Protein AF-A0A2V8IPQ3-F1 (afdb_monomer)

Solvent-accessible surface area (backbone atoms only — not comparable to full-atom values): 19217 Å² total; per-residue (Å²): 135,89,68,81,51,82,46,80,49,66,65,89,80,88,74,84,86,83,78,85,85,79,90,79,85,94,78,87,86,85,88,90,82,85,85,89,89,86,82,90,78,82,89,72,79,86,74,76,80,79,70,90,64,55,89,87,42,70,43,50,54,51,37,56,76,71,44,20,83,29,20,19,87,80,37,70,39,30,96,72,29,65,46,66,52,69,92,80,60,92,69,56,83,51,69,69,38,46,43,49,46,50,36,58,31,40,64,94,76,71,37,63,54,34,58,89,82,42,53,73,68,55,43,52,41,39,52,54,48,40,51,53,56,26,63,70,60,58,87,59,74,80,86,64,96,72,52,60,73,38,74,49,74,55,100,88,49,73,35,46,33,42,66,58,46,71,81,44,64,61,69,64,30,64,36,70,46,98,88,68,34,35,40,35,24,16,27,88,39,42,41,37,43,29,49,94,76,38,64,52,91,66,56,43,37,65,63,71,82,46,34,67,54,94,95,35,12,25,38,48,48,46,65,42,98,54,30,98,80,71,35,37,32,40,34,37,31,21,38,74,63,90,89,70,75,82,78,76,79,80,65,97,74,74,89,62,97,62,88,74,83,71,74,73,75,79,68,48,70,42,58,38,35,30,30,75,56,84,97,42,65,38,31,60,65,54,75,60,81,65,79,78,82,71,90,69,80,85,76,88,76,134

Foldseek 3Di:
DADADEDADEDDDDDDDDDDDDDDDDDDDDDDDDDDDDDDDDDDDDDDDQPPQDPPQPLLVVCCVQPCQACNSLQCGHPQGHRLQDPDDPQDDDLVSQLVCQQCPDVVSPTHHCVVPDDSVSSSSNSVSSVVSNVVPPPDPPDDPDQAQPWDDDPVDIHRYHHLDYNAAQWAEWDADPVGWIWIDHFQFFIWIRDPSRTDPDTQPDTDRADRDDPFGWHYKDFPPVCVPVQKIWTWGFDDDPPDDDDDPPDPDPPDPDPDPPPPPPGDTWIWIFHCDPPGSYTDTDTDRDPPPPPDDPDDDD

Nearest PDB structures (foldseek):
  7cgz-assembly1_A  TM=8.859E-01  e=2.848E-08  Serratia sp. FS14
  7cdy-assembly2_B  TM=8.828E-01  e=4.058E-08  Serratia sp. FS14
  2g8s-assembly2_B  TM=8.697E-01  e=5.784E-08  Escherichia coli K-12
  7cdy-assembly1_A  TM=8.800E-01  e=1.322E-07  Serratia sp. FS14
  7cgz-assembly1_B  TM=8.797E-01  e=2.386E-07  Serratia sp. FS14

pLDDT: mean 70.08, std 25.11, range [24.73, 97.25]

Structure (mmCIF, N/CA/C/O backbone):
data_AF-A0A2V8IPQ3-F1
#
_entry.id   AF-A0A2V8IPQ3-F1
#
loop_
_atom_site.group_PDB
_atom_site.id
_atom_site.type_symbol
_atom_site.label_atom_id
_atom_site.label_alt_id
_atom_site.label_comp_id
_atom_site.label_asym_id
_atom_site.label_entity_id
_atom_site.label_seq_id
_atom_site.pdbx_PDB_ins_code
_atom_site.Cartn_x
_atom_site.Cartn_y
_atom_site.Cartn_z
_atom_site.occupancy
_atom_site.B_iso_or_equiv
_atom_site.auth_seq_id
_atom_site.auth_comp_id
_atom_site.auth_asym_id
_atom_site.auth_atom_id
_atom_site.pdbx_PDB_model_num
ATOM 1 N N . MET A 1 1 ? -28.171 1.163 -8.419 1.00 34.97 1 MET A N 1
ATOM 2 C CA . MET A 1 1 ? -26.883 1.036 -9.135 1.00 34.97 1 MET A CA 1
ATOM 3 C C . MET A 1 1 ? -25.918 0.306 -8.205 1.00 34.97 1 MET A C 1
ATOM 5 O O . MET A 1 1 ? -25.686 0.808 -7.116 1.00 34.97 1 MET A O 1
ATOM 9 N N . LYS A 1 2 ? -25.489 -0.925 -8.523 1.00 33.91 2 LYS A N 1
ATOM 10 C CA . LYS A 1 2 ? -24.593 -1.717 -7.655 1.00 33.91 2 LYS A CA 1
ATOM 11 C C . LYS A 1 2 ? -23.147 -1.374 -8.016 1.00 33.91 2 LYS A C 1
ATOM 13 O O . LYS A 1 2 ? -22.703 -1.746 -9.095 1.00 33.91 2 LYS A O 1
ATOM 18 N N . ILE A 1 3 ? -22.447 -0.651 -7.148 1.00 33.22 3 ILE A N 1
ATOM 19 C CA . ILE A 1 3 ? -21.014 -0.376 -7.308 1.00 33.22 3 ILE A CA 1
ATOM 20 C C . ILE A 1 3 ? -20.258 -1.570 -6.718 1.00 33.22 3 ILE A C 1
ATOM 22 O O . ILE A 1 3 ? -20.475 -1.930 -5.562 1.00 33.22 3 ILE A O 1
ATOM 26 N N . ARG A 1 4 ? -19.429 -2.225 -7.534 1.00 37.72 4 ARG A N 1
ATOM 27 C CA . ARG A 1 4 ? -18.548 -3.321 -7.112 1.00 37.72 4 ARG A CA 1
ATOM 28 C C . ARG A 1 4 ? -17.170 -2.744 -6.813 1.00 37.72 4 ARG A C 1
ATOM 30 O O . ARG A 1 4 ? -16.546 -2.193 -7.714 1.00 37.72 4 ARG A O 1
ATOM 37 N N . LEU A 1 5 ? -16.721 -2.862 -5.566 1.00 40.44 5 LEU A N 1
ATOM 38 C CA . LEU A 1 5 ? -15.344 -2.563 -5.186 1.00 40.44 5 LEU A CA 1
ATOM 39 C C . LEU A 1 5 ? -14.531 -3.854 -5.290 1.00 40.44 5 LEU A C 1
ATOM 41 O O . LEU A 1 5 ? -14.900 -4.869 -4.700 1.00 40.44 5 LEU A O 1
ATOM 45 N N . ILE A 1 6 ? -13.447 -3.807 -6.054 1.00 46.19 6 ILE A N 1
ATOM 46 C CA . ILE A 1 6 ? -12.580 -4.956 -6.304 1.00 46.19 6 ILE A CA 1
ATOM 47 C C . ILE A 1 6 ? -11.388 -4.870 -5.368 1.00 46.19 6 ILE A C 1
ATOM 49 O O . ILE A 1 6 ? -10.643 -3.893 -5.409 1.00 46.19 6 ILE A O 1
ATOM 53 N N . VAL A 1 7 ? -11.213 -5.892 -4.533 1.00 47.25 7 VAL A N 1
ATOM 54 C CA . VAL A 1 7 ? -10.073 -5.996 -3.622 1.00 47.25 7 VAL A CA 1
ATOM 55 C C . VAL A 1 7 ? -9.210 -7.175 -4.05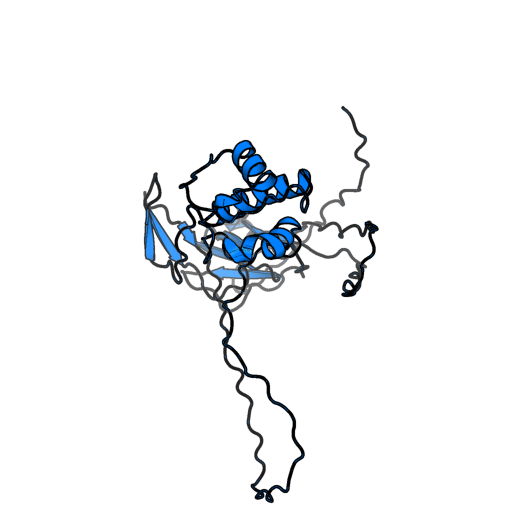8 1.00 47.25 7 VAL A C 1
ATOM 57 O O . VAL A 1 7 ? -9.688 -8.299 -4.215 1.00 47.25 7 VAL A O 1
ATOM 60 N N . VAL A 1 8 ? -7.925 -6.901 -4.275 1.00 49.34 8 VAL A N 1
ATOM 61 C CA . VAL A 1 8 ? -6.912 -7.896 -4.628 1.00 49.34 8 VAL A CA 1
ATOM 62 C C . VAL A 1 8 ? -6.099 -8.200 -3.369 1.00 49.34 8 VAL A C 1
ATOM 64 O O . VAL A 1 8 ? -5.475 -7.302 -2.812 1.00 49.34 8 VAL A O 1
ATOM 67 N N . ALA A 1 9 ? -6.126 -9.446 -2.890 1.00 38.78 9 ALA A N 1
ATOM 68 C CA . ALA A 1 9 ? -5.472 -9.841 -1.640 1.00 38.78 9 ALA A CA 1
ATOM 69 C C . ALA A 1 9 ? -4.270 -10.769 -1.890 1.00 38.78 9 ALA A C 1
ATOM 71 O O . ALA A 1 9 ? -4.377 -11.767 -2.607 1.00 38.78 9 ALA A O 1
ATOM 72 N N . ALA A 1 10 ? -3.136 -10.465 -1.252 1.00 35.12 10 ALA A N 1
ATOM 73 C CA . ALA A 1 10 ? -1.967 -11.341 -1.180 1.00 35.12 10 ALA A CA 1
ATOM 74 C C . ALA A 1 10 ? -1.991 -12.124 0.143 1.00 35.12 10 ALA A C 1
ATOM 76 O O . ALA A 1 10 ? -2.069 -11.531 1.218 1.00 35.12 10 ALA A O 1
ATOM 77 N N . VAL A 1 11 ? -1.916 -13.454 0.068 1.00 36.44 11 VAL A N 1
ATOM 78 C CA . VAL A 1 11 ? -1.809 -14.340 1.237 1.00 36.44 11 VAL A CA 1
ATOM 79 C C . VAL A 1 11 ? -0.384 -14.884 1.284 1.00 36.44 11 VAL A C 1
ATOM 81 O O . VAL A 1 11 ? 0.045 -15.579 0.366 1.00 36.44 11 VAL A O 1
ATOM 84 N N . MET A 1 12 ? 0.354 -14.575 2.351 1.00 32.22 12 MET A N 1
ATOM 85 C CA . MET A 1 12 ? 1.649 -15.198 2.637 1.00 32.22 12 MET A CA 1
ATOM 86 C C . MET A 1 12 ? 1.418 -16.563 3.294 1.00 32.22 12 MET A C 1
ATOM 88 O O . MET A 1 12 ? 1.051 -16.644 4.464 1.00 32.22 12 MET A O 1
ATOM 92 N N . LEU A 1 13 ? 1.633 -17.639 2.536 1.00 36.94 13 LEU A N 1
ATOM 93 C CA . LEU A 1 13 ? 1.634 -19.012 3.040 1.00 36.94 13 LEU A CA 1
ATOM 94 C C . LEU A 1 13 ? 3.041 -19.380 3.535 1.00 36.94 13 LEU A C 1
ATOM 96 O O . LEU A 1 13 ? 3.955 -19.556 2.732 1.00 36.94 13 LEU A O 1
ATOM 100 N N . LEU A 1 14 ? 3.214 -19.547 4.850 1.00 39.56 14 LEU A N 1
ATOM 101 C CA . LEU A 1 14 ? 4.349 -20.295 5.400 1.00 39.56 14 LEU A CA 1
ATOM 102 C C . LEU A 1 14 ? 3.990 -21.788 5.422 1.00 39.56 14 LEU A C 1
ATOM 104 O O . LEU A 1 14 ? 3.235 -22.238 6.279 1.00 39.56 14 LEU A O 1
ATOM 108 N N . GLY A 1 15 ? 4.524 -22.552 4.467 1.00 33.94 15 GLY A N 1
ATOM 109 C CA . GLY A 1 15 ? 4.464 -24.018 4.469 1.00 33.94 15 GLY A CA 1
ATOM 110 C C . GLY A 1 15 ? 5.677 -24.651 5.175 1.00 33.94 15 GLY A C 1
ATOM 111 O O . GLY A 1 15 ? 6.757 -24.053 5.182 1.00 33.94 15 GLY A O 1
ATOM 112 N N . PRO A 1 16 ? 5.550 -25.861 5.754 1.00 34.25 16 PRO A N 1
ATOM 113 C CA . PRO A 1 16 ? 6.656 -26.550 6.410 1.00 34.25 16 PRO A CA 1
ATOM 114 C C . PRO A 1 16 ? 7.580 -27.208 5.372 1.00 34.25 16 PRO A C 1
ATOM 116 O O . PRO A 1 16 ? 7.120 -27.843 4.422 1.00 34.25 16 PRO A O 1
ATOM 119 N N . ARG A 1 17 ? 8.902 -27.098 5.557 1.00 36.06 17 ARG A N 1
ATOM 120 C CA . ARG A 1 17 ? 9.881 -27.879 4.779 1.00 36.06 17 ARG A CA 1
ATOM 121 C C . ARG A 1 17 ? 9.891 -29.319 5.293 1.00 36.06 17 ARG A C 1
ATOM 123 O O . ARG A 1 17 ? 10.376 -29.577 6.389 1.00 36.06 17 ARG A O 1
ATOM 130 N N . ALA A 1 18 ? 9.404 -30.253 4.482 1.00 29.27 18 ALA A N 1
ATOM 131 C CA . ALA A 1 18 ? 9.690 -31.672 4.646 1.00 29.27 18 ALA A CA 1
ATOM 132 C C . ALA A 1 18 ? 11.132 -31.953 4.182 1.00 29.27 18 ALA A C 1
ATOM 134 O O . ALA A 1 18 ? 11.481 -31.673 3.034 1.00 29.27 18 ALA A O 1
ATOM 135 N N . MET A 1 19 ? 11.974 -32.485 5.071 1.00 34.28 19 MET A N 1
ATOM 136 C CA . MET A 1 19 ? 13.256 -33.088 4.697 1.00 34.28 19 MET A CA 1
ATOM 137 C C . MET A 1 19 ? 13.036 -34.576 4.429 1.00 34.28 19 MET A C 1
ATOM 139 O O . MET A 1 19 ? 12.493 -35.290 5.270 1.00 34.28 19 MET A O 1
ATOM 143 N N . ALA A 1 20 ? 13.455 -35.039 3.253 1.00 30.22 20 ALA A N 1
ATOM 144 C CA . ALA A 1 20 ? 13.492 -36.455 2.923 1.00 30.22 20 ALA A CA 1
ATOM 145 C C . ALA A 1 20 ? 14.534 -37.170 3.802 1.00 30.22 20 ALA A C 1
ATOM 147 O O . ALA A 1 20 ? 15.685 -36.743 3.884 1.00 30.22 20 ALA A O 1
ATOM 148 N N . MET A 1 21 ? 14.112 -38.252 4.461 1.00 29.00 21 MET A N 1
ATOM 149 C CA . MET A 1 21 ? 14.972 -39.139 5.243 1.00 29.00 21 MET A CA 1
ATOM 150 C C . MET A 1 21 ? 15.799 -40.025 4.308 1.00 29.00 21 MET A C 1
ATOM 152 O O . MET A 1 21 ? 15.247 -40.749 3.482 1.00 29.00 21 MET A O 1
ATOM 156 N N . GLN A 1 22 ? 17.117 -40.009 4.488 1.00 29.97 22 GLN A N 1
ATOM 157 C CA . GLN A 1 22 ? 18.014 -41.046 3.990 1.00 29.97 22 GLN A CA 1
ATOM 158 C C . GLN A 1 22 ? 18.243 -42.058 5.121 1.00 29.97 22 GLN A C 1
ATOM 160 O O . GLN A 1 22 ? 18.535 -41.683 6.255 1.00 29.97 22 GLN A O 1
ATOM 165 N N . THR A 1 23 ? 18.046 -43.340 4.829 1.00 30.34 23 THR A N 1
ATOM 166 C CA . THR A 1 23 ? 18.108 -44.452 5.785 1.00 30.34 23 THR A CA 1
ATOM 167 C C . THR A 1 23 ? 19.546 -44.797 6.174 1.00 30.34 23 THR A C 1
ATOM 169 O O . THR A 1 23 ? 20.348 -45.128 5.302 1.00 30.34 23 THR A O 1
ATOM 172 N N . ALA A 1 24 ? 19.845 -44.818 7.475 1.00 29.91 24 ALA A N 1
ATOM 173 C CA . ALA A 1 24 ? 21.022 -45.476 8.040 1.00 29.91 24 ALA A CA 1
ATOM 174 C C . ALA A 1 24 ? 20.640 -46.207 9.344 1.00 29.91 24 ALA A C 1
ATOM 176 O O . ALA A 1 24 ? 19.827 -45.724 10.129 1.00 29.91 24 ALA A O 1
ATOM 177 N N . THR A 1 25 ? 21.186 -47.410 9.510 1.00 29.98 25 THR A N 1
ATOM 178 C CA . THR A 1 25 ? 20.901 -48.429 10.539 1.00 29.98 25 THR A CA 1
ATOM 179 C C . THR A 1 25 ? 21.298 -48.038 11.976 1.00 29.98 25 THR A C 1
ATOM 181 O O . THR A 1 25 ? 22.186 -47.206 12.152 1.00 29.98 25 THR A O 1
ATOM 184 N N . PRO A 1 26 ? 20.697 -48.663 13.014 1.00 26.64 26 PRO A N 1
ATOM 185 C CA . PRO A 1 26 ? 20.854 -48.249 14.408 1.00 26.64 26 PRO A CA 1
ATOM 186 C C . PRO A 1 26 ? 22.136 -48.796 15.057 1.00 26.64 26 PRO A C 1
ATOM 188 O O . PRO A 1 26 ? 22.401 -49.997 15.014 1.00 26.64 26 PRO A O 1
ATOM 191 N N . GLN A 1 27 ? 22.888 -47.926 15.735 1.00 26.55 27 GLN A N 1
ATOM 192 C CA . GLN A 1 27 ? 23.887 -48.299 16.743 1.00 26.55 27 GLN A CA 1
ATOM 193 C C . GLN A 1 27 ? 23.579 -47.571 18.058 1.00 26.55 27 GLN A C 1
ATOM 195 O O . GLN A 1 27 ? 23.253 -46.384 18.061 1.00 26.55 27 GLN A O 1
ATOM 200 N N . SER A 1 28 ? 23.626 -48.310 19.167 1.00 27.86 28 SER A N 1
ATOM 201 C CA . SER A 1 28 ? 23.300 -47.841 20.518 1.00 27.86 28 SER A CA 1
ATOM 202 C C . SER A 1 28 ? 24.360 -46.883 21.092 1.00 27.86 28 SER A C 1
ATOM 204 O O . SER A 1 28 ? 25.544 -47.047 20.795 1.00 27.86 28 SER A O 1
ATOM 206 N N . PRO A 1 29 ? 23.973 -45.919 21.950 1.00 27.75 29 PRO A N 1
ATOM 207 C CA . PRO A 1 29 ? 24.902 -44.959 22.546 1.00 27.75 29 PRO A CA 1
ATOM 208 C C . PRO A 1 29 ? 25.580 -45.506 23.821 1.00 27.75 29 PRO A C 1
ATOM 210 O O . PRO A 1 29 ? 24.936 -46.226 24.589 1.00 27.75 29 PRO A O 1
ATOM 213 N N . PRO A 1 30 ? 26.842 -45.132 24.110 1.00 28.53 30 PRO A N 1
ATOM 214 C CA . PRO A 1 30 ? 27.444 -45.313 25.429 1.00 28.53 30 PRO A CA 1
ATOM 215 C C . PRO A 1 30 ? 27.084 -44.169 26.402 1.00 28.53 30 PRO A C 1
ATOM 217 O O . PRO A 1 30 ? 26.810 -43.040 25.998 1.00 28.53 30 PRO A O 1
ATOM 220 N N . SER A 1 31 ? 27.085 -44.504 27.697 1.00 26.59 31 SER A N 1
ATOM 221 C CA . SER A 1 31 ? 26.690 -43.670 28.850 1.00 26.59 31 SER A CA 1
ATOM 222 C C . SER A 1 31 ? 27.682 -42.532 29.191 1.00 26.59 31 SER A C 1
ATOM 224 O O . SER A 1 31 ? 28.856 -42.633 28.830 1.00 26.59 31 SER A O 1
ATOM 226 N N . PRO A 1 32 ? 27.262 -41.483 29.938 1.00 28.88 32 PRO A N 1
ATOM 227 C CA . PRO A 1 32 ? 28.067 -40.294 30.220 1.00 28.88 32 PRO A CA 1
ATOM 228 C C . PRO A 1 32 ? 28.816 -40.370 31.564 1.00 28.88 32 PRO A C 1
ATOM 230 O O . PRO A 1 32 ? 28.290 -40.882 32.552 1.00 28.88 32 PRO A O 1
ATOM 233 N N . ALA A 1 33 ? 30.008 -39.770 31.631 1.00 25.27 33 ALA A N 1
ATOM 234 C CA . ALA A 1 33 ? 30.708 -39.477 32.882 1.00 25.27 33 ALA A CA 1
ATOM 235 C C . ALA A 1 33 ? 31.074 -37.980 32.986 1.00 25.27 33 ALA A C 1
ATOM 237 O O . ALA A 1 33 ? 31.854 -37.471 32.190 1.00 25.27 33 ALA A O 1
ATOM 238 N N . ALA A 1 34 ? 30.465 -37.349 33.999 1.00 24.73 34 ALA A N 1
ATOM 239 C CA . ALA A 1 34 ? 30.883 -36.244 34.880 1.00 24.73 34 ALA A CA 1
ATOM 240 C C . ALA A 1 34 ? 31.441 -34.895 34.340 1.00 24.73 34 ALA A C 1
ATOM 242 O O . ALA A 1 34 ? 32.492 -34.811 33.715 1.00 24.73 34 ALA A O 1
ATOM 243 N N . ASN A 1 35 ? 30.740 -33.825 34.753 1.00 30.86 35 ASN A N 1
ATOM 244 C CA . ASN A 1 35 ? 30.979 -32.380 34.570 1.00 30.86 35 ASN A CA 1
ATOM 245 C C . ASN A 1 35 ? 32.160 -31.808 35.396 1.00 30.86 35 ASN A C 1
ATOM 247 O O . ASN A 1 35 ? 32.610 -32.439 36.352 1.00 30.86 35 ASN A O 1
ATOM 251 N N . PRO A 1 36 ? 32.500 -30.517 35.190 1.00 25.41 36 PRO A N 1
ATOM 252 C CA . PRO A 1 36 ? 32.229 -29.574 36.283 1.00 25.41 36 PRO A CA 1
ATOM 253 C C . PRO A 1 36 ? 31.393 -28.354 35.856 1.00 25.41 36 PRO A C 1
ATOM 255 O O . PRO A 1 36 ? 31.370 -27.940 34.701 1.00 25.41 36 PRO A O 1
ATOM 258 N N . ALA A 1 37 ? 30.651 -27.826 36.829 1.00 25.12 37 ALA A N 1
ATOM 259 C CA . ALA A 1 37 ? 29.552 -26.877 36.691 1.00 25.12 37 ALA A CA 1
ATOM 260 C C . ALA A 1 37 ? 29.958 -25.405 36.891 1.00 25.12 37 ALA A C 1
ATOM 262 O O . ALA A 1 37 ? 30.791 -25.127 37.750 1.00 25.12 37 ALA A O 1
ATOM 263 N N . ALA A 1 38 ? 29.285 -24.487 36.172 1.00 25.33 38 ALA A N 1
ATOM 264 C CA . ALA A 1 38 ? 28.517 -23.326 36.685 1.00 25.33 38 ALA A CA 1
ATOM 265 C C . ALA A 1 38 ? 28.213 -22.294 35.562 1.00 25.33 38 ALA A C 1
ATOM 267 O O . ALA A 1 38 ? 29.052 -22.112 34.684 1.00 25.33 38 ALA A O 1
ATOM 268 N N . PRO A 1 39 ? 27.123 -21.499 35.634 1.00 26.88 39 PRO A N 1
ATOM 269 C CA . PRO A 1 39 ? 25.747 -21.853 35.977 1.00 26.88 39 PRO A CA 1
ATOM 270 C C . PRO A 1 39 ? 24.752 -21.489 34.848 1.00 26.88 39 PRO A C 1
ATOM 272 O O . PRO A 1 39 ? 24.990 -20.626 34.007 1.00 26.88 39 PRO A O 1
ATOM 275 N N . VAL A 1 40 ? 23.588 -22.136 34.872 1.00 32.09 40 VAL A N 1
ATOM 276 C CA . VAL A 1 40 ? 22.413 -21.782 34.066 1.00 32.09 40 VAL A CA 1
ATOM 277 C C . VAL A 1 40 ? 21.708 -20.559 34.660 1.00 32.09 40 VAL A C 1
ATOM 279 O O . VAL A 1 40 ? 21.374 -20.554 35.844 1.00 32.09 40 VAL A O 1
ATOM 282 N N . ALA A 1 41 ? 21.444 -19.541 33.838 1.00 25.80 41 ALA A N 1
ATOM 283 C CA . ALA A 1 41 ? 20.493 -18.475 34.150 1.00 25.80 41 ALA A CA 1
ATOM 284 C C . ALA A 1 41 ? 19.188 -18.712 33.375 1.00 25.80 41 ALA A C 1
ATOM 286 O O . ALA A 1 41 ? 19.198 -19.090 32.204 1.00 25.80 41 ALA A O 1
ATOM 287 N N . ALA A 1 42 ? 18.073 -18.540 34.079 1.00 24.95 42 ALA A N 1
ATOM 288 C CA . ALA A 1 42 ? 16.719 -18.877 33.669 1.00 24.95 42 ALA A CA 1
ATOM 289 C C . ALA A 1 42 ? 16.258 -18.171 32.381 1.00 24.95 42 ALA A C 1
ATOM 291 O O . ALA A 1 42 ? 16.446 -16.967 32.212 1.00 24.95 42 ALA A O 1
ATOM 292 N N . VAL A 1 43 ? 15.559 -18.909 31.516 1.00 26.67 43 VAL A N 1
ATOM 293 C CA . VAL A 1 43 ? 14.776 -18.337 30.413 1.00 26.67 43 VAL A CA 1
ATOM 294 C C . VAL A 1 43 ? 13.462 -17.807 30.990 1.00 26.67 43 VAL A C 1
ATOM 296 O O . VAL A 1 43 ? 12.524 -18.562 31.240 1.00 26.67 43 VAL A O 1
ATOM 299 N N . ALA A 1 44 ? 13.425 -16.503 31.264 1.00 29.02 44 ALA A N 1
ATOM 300 C CA . ALA A 1 44 ? 12.195 -15.765 31.525 1.00 29.02 44 ALA A CA 1
ATOM 301 C C . ALA A 1 44 ? 11.415 -15.559 30.211 1.00 29.02 44 ALA A C 1
ATOM 303 O O . ALA A 1 44 ? 12.004 -15.498 29.132 1.00 29.02 44 ALA A O 1
ATOM 304 N N . GLY A 1 45 ? 10.084 -15.499 30.319 1.00 26.94 45 GLY A N 1
ATOM 305 C CA . GLY A 1 45 ? 9.132 -15.547 29.209 1.00 26.94 45 GLY A CA 1
ATOM 306 C C . GLY A 1 45 ? 9.387 -14.548 28.079 1.00 26.94 45 GLY A C 1
ATOM 307 O O . GLY A 1 45 ? 9.790 -13.407 28.297 1.00 26.94 45 GLY A O 1
ATOM 308 N N . ALA A 1 46 ? 9.114 -15.002 26.855 1.00 28.88 46 ALA A N 1
ATOM 309 C CA . ALA A 1 46 ? 9.190 -14.196 25.648 1.00 28.88 46 ALA A CA 1
ATOM 310 C C . ALA A 1 46 ? 8.280 -12.962 25.764 1.00 28.88 46 ALA A C 1
ATOM 312 O O . ALA A 1 46 ? 7.056 -13.078 25.836 1.00 28.88 46 ALA A O 1
ATOM 313 N N . ALA A 1 47 ? 8.895 -11.781 25.775 1.00 29.20 47 ALA A N 1
ATOM 314 C CA . ALA A 1 47 ? 8.199 -10.516 25.621 1.00 29.20 47 ALA A CA 1
ATOM 315 C C . ALA A 1 47 ? 7.512 -10.459 24.245 1.00 29.20 47 ALA A C 1
ATOM 317 O O . ALA A 1 47 ? 8.066 -10.908 23.239 1.00 29.20 47 ALA A O 1
ATOM 318 N N . ALA A 1 48 ? 6.304 -9.892 24.212 1.00 30.02 48 ALA A N 1
ATOM 319 C CA . ALA A 1 48 ? 5.593 -9.563 22.981 1.00 30.02 48 ALA A CA 1
ATOM 320 C C . ALA A 1 48 ? 6.489 -8.730 22.039 1.00 30.02 48 ALA A C 1
ATOM 322 O O . ALA A 1 48 ? 7.314 -7.948 22.523 1.00 30.02 48 ALA A O 1
ATOM 323 N N . PRO A 1 49 ? 6.355 -8.871 20.705 1.00 34.53 49 PRO A N 1
ATOM 324 C CA . PRO A 1 49 ? 7.196 -8.132 19.777 1.00 34.53 49 PRO A CA 1
ATOM 325 C C . PRO A 1 49 ? 6.974 -6.635 19.985 1.00 34.53 49 PRO A C 1
ATOM 327 O O . PRO A 1 49 ? 5.834 -6.166 19.985 1.00 34.53 49 PRO A O 1
ATOM 330 N N . ALA A 1 50 ? 8.071 -5.895 20.162 1.00 44.53 50 ALA A N 1
ATOM 331 C CA . ALA A 1 50 ? 8.047 -4.442 20.163 1.00 44.53 50 ALA A CA 1
ATOM 332 C C . ALA A 1 50 ? 7.264 -3.969 18.930 1.00 44.53 50 ALA A C 1
ATOM 334 O O . ALA A 1 50 ? 7.526 -4.415 17.806 1.00 44.53 50 ALA A O 1
ATOM 335 N N . GLY A 1 51 ? 6.270 -3.104 19.150 1.00 39.62 51 GLY A N 1
ATOM 336 C CA . GLY A 1 51 ? 5.544 -2.455 18.067 1.00 39.62 51 GLY A CA 1
ATOM 337 C C . GLY A 1 51 ? 6.534 -1.851 17.072 1.00 39.62 51 GLY A C 1
ATOM 338 O O . GLY A 1 51 ? 7.657 -1.506 17.436 1.00 39.62 51 GLY A O 1
ATOM 339 N N . ARG A 1 52 ? 6.138 -1.747 15.800 1.00 46.16 52 ARG A N 1
ATOM 340 C CA . ARG A 1 52 ? 6.931 -1.136 14.718 1.00 46.16 52 ARG A CA 1
ATOM 341 C C . ARG A 1 52 ? 7.125 0.382 14.928 1.00 46.16 52 ARG A C 1
ATOM 343 O O . ARG A 1 52 ? 6.851 1.166 14.025 1.00 46.16 52 ARG A O 1
ATOM 350 N N . ALA A 1 53 ? 7.583 0.809 16.100 1.00 46.25 53 ALA A N 1
ATOM 351 C CA . ALA A 1 53 ? 8.120 2.135 16.327 1.00 46.25 53 ALA A CA 1
ATOM 352 C C . ALA A 1 53 ? 9.301 2.320 15.363 1.00 46.25 53 ALA A C 1
ATOM 354 O O . ALA A 1 53 ? 10.148 1.435 15.219 1.00 46.25 53 ALA A O 1
ATOM 355 N N . GLY A 1 54 ? 9.267 3.413 14.602 1.00 45.94 54 GLY A N 1
ATOM 356 C CA . GLY A 1 54 ? 10.082 3.612 13.409 1.00 45.94 54 GLY A CA 1
ATOM 357 C C . GLY A 1 54 ? 11.564 3.334 13.639 1.00 45.94 54 GLY A C 1
ATOM 358 O O . GLY A 1 54 ? 12.248 4.099 14.316 1.00 45.94 54 GLY A O 1
ATOM 359 N N . ARG A 1 55 ? 12.075 2.264 13.017 1.00 43.56 55 ARG A N 1
ATOM 360 C CA . ARG A 1 55 ? 13.516 2.047 12.864 1.00 43.56 55 ARG A CA 1
ATOM 361 C C . ARG A 1 55 ? 14.109 3.285 12.185 1.00 43.56 55 ARG A C 1
ATOM 363 O O . ARG A 1 55 ? 13.827 3.521 11.016 1.00 43.56 55 ARG A O 1
ATOM 370 N N . GLY A 1 56 ? 14.877 4.075 12.937 1.00 55.47 56 GLY A N 1
ATOM 371 C CA . GLY A 1 56 ? 15.550 5.286 12.457 1.00 55.47 56 GLY A CA 1
ATOM 372 C C . GLY A 1 56 ? 14.929 6.625 12.879 1.00 55.47 56 GLY A C 1
ATOM 373 O O . GLY A 1 56 ? 15.509 7.655 12.553 1.00 55.47 56 GLY A O 1
ATOM 374 N N . ASN A 1 57 ? 13.803 6.655 13.610 1.00 64.62 57 ASN A N 1
ATOM 375 C CA . ASN A 1 57 ? 13.299 7.912 14.179 1.00 64.62 57 ASN A CA 1
ATOM 376 C C . ASN A 1 57 ? 13.953 8.168 15.555 1.00 64.62 57 ASN A C 1
ATOM 378 O O . ASN A 1 57 ? 13.676 7.408 16.487 1.00 64.62 57 ASN A O 1
ATOM 382 N N . PRO A 1 58 ? 14.761 9.233 15.727 1.00 81.19 58 PRO A N 1
ATOM 383 C CA . PRO A 1 58 ? 15.413 9.529 17.005 1.00 81.19 58 PRO A CA 1
ATOM 384 C C . PRO A 1 58 ? 14.416 9.726 18.159 1.00 81.19 58 PRO A C 1
ATOM 386 O O . PRO A 1 58 ? 14.718 9.354 19.289 1.00 81.19 58 PRO A O 1
ATOM 389 N N . ALA A 1 59 ? 13.201 10.217 17.888 1.00 86.69 59 ALA A N 1
ATOM 390 C CA . ALA A 1 59 ? 12.160 10.377 18.902 1.00 86.69 59 ALA A CA 1
ATOM 391 C C . ALA A 1 59 ? 11.629 9.033 19.427 1.00 86.69 59 ALA A C 1
ATOM 393 O O . ALA A 1 59 ? 11.351 8.904 20.615 1.00 86.69 59 ALA A O 1
ATOM 394 N N . ALA A 1 60 ? 11.534 8.013 18.566 1.00 86.69 60 ALA A N 1
ATOM 395 C CA . ALA A 1 60 ? 11.087 6.678 18.964 1.00 86.69 60 ALA A CA 1
ATOM 396 C C . ALA A 1 60 ? 12.097 5.999 19.905 1.00 86.69 60 ALA A C 1
ATOM 398 O O . ALA A 1 60 ? 11.711 5.355 20.885 1.00 86.69 60 ALA A O 1
ATOM 399 N N . THR A 1 61 ? 13.392 6.179 19.628 1.00 89.06 61 THR A N 1
ATOM 400 C CA . THR A 1 61 ? 14.476 5.707 20.499 1.00 89.06 61 THR A CA 1
ATOM 401 C C . THR A 1 61 ? 14.433 6.422 21.847 1.00 89.06 61 THR A C 1
ATOM 403 O O . THR A 1 61 ? 14.334 5.760 22.877 1.00 89.06 61 THR A O 1
ATOM 406 N N . LEU A 1 62 ? 14.376 7.760 21.844 1.00 90.88 62 LEU A N 1
ATOM 407 C CA . LEU A 1 62 ? 14.282 8.562 23.071 1.00 90.88 62 LEU A CA 1
ATOM 408 C C . LEU A 1 62 ? 13.041 8.207 23.902 1.00 90.88 62 LEU A C 1
ATOM 410 O O . LEU A 1 62 ? 13.123 8.102 25.124 1.00 90.88 62 LEU A O 1
ATOM 414 N N . TYR A 1 63 ? 11.897 7.963 23.254 1.00 92.19 63 TYR A N 1
ATOM 415 C CA . TYR A 1 63 ? 10.676 7.549 23.945 1.00 92.19 63 TYR A CA 1
ATOM 416 C C . TYR A 1 63 ? 10.877 6.213 24.661 1.00 92.19 63 TYR A C 1
ATOM 418 O O . TYR A 1 63 ? 10.474 6.049 25.812 1.00 92.19 63 TYR A O 1
ATOM 426 N N . THR A 1 64 ? 11.511 5.258 23.981 1.00 90.06 64 THR A N 1
ATOM 427 C CA . THR A 1 64 ? 11.772 3.923 24.526 1.00 90.06 64 THR A CA 1
ATOM 428 C C . THR A 1 64 ? 12.688 3.988 25.746 1.00 90.06 64 THR A C 1
ATOM 430 O O . THR A 1 64 ? 12.443 3.296 26.731 1.00 90.06 64 THR A O 1
ATOM 433 N N . GLU A 1 65 ? 13.709 4.841 25.702 1.00 90.06 65 GLU A N 1
ATOM 434 C CA . GLU A 1 65 ? 14.695 4.985 26.775 1.00 90.06 65 GLU A CA 1
ATOM 435 C C . GLU A 1 65 ? 14.147 5.735 27.996 1.00 90.06 65 GLU A C 1
ATOM 437 O O . GLU A 1 65 ? 14.475 5.385 29.128 1.00 90.06 65 GLU A O 1
ATOM 442 N N . ILE A 1 66 ? 13.300 6.748 27.784 1.00 92.00 66 ILE A N 1
ATOM 443 C CA . ILE A 1 66 ? 12.945 7.718 28.832 1.00 92.00 66 ILE A CA 1
ATOM 444 C C . ILE A 1 66 ? 11.492 7.564 29.300 1.00 92.00 66 ILE A C 1
ATOM 446 O O . ILE A 1 66 ? 11.198 7.683 30.488 1.00 92.00 66 ILE A O 1
ATOM 450 N N . CYS A 1 67 ? 10.563 7.289 28.384 1.00 92.31 67 CYS A N 1
ATOM 451 C CA . CYS A 1 67 ? 9.125 7.434 28.632 1.00 92.31 67 CYS A CA 1
ATOM 452 C C . CYS A 1 67 ? 8.399 6.084 28.751 1.00 92.31 67 CYS A C 1
ATOM 454 O O . CYS A 1 67 ? 7.482 5.925 29.566 1.00 92.31 67 CYS A O 1
ATOM 456 N N . ALA A 1 68 ? 8.815 5.092 27.960 1.00 91.31 68 ALA A N 1
ATOM 457 C CA . ALA A 1 68 ? 8.128 3.808 27.818 1.00 91.31 68 ALA A CA 1
ATOM 458 C C . ALA A 1 68 ? 8.041 3.005 29.125 1.00 91.31 68 ALA A C 1
ATOM 460 O O . ALA A 1 68 ? 7.090 2.246 29.316 1.00 91.31 68 ALA A O 1
ATOM 461 N N . GLY A 1 69 ? 8.989 3.188 30.050 1.00 88.56 69 GLY A N 1
ATOM 462 C CA . GLY A 1 69 ? 8.979 2.513 31.352 1.00 88.56 69 GLY A CA 1
ATOM 463 C C . GLY A 1 69 ? 7.774 2.872 32.234 1.00 88.56 69 GLY A C 1
ATOM 464 O O . GLY A 1 69 ? 7.377 2.070 33.082 1.00 88.56 69 GLY A O 1
ATOM 465 N N . CYS A 1 70 ? 7.172 4.048 32.022 1.00 92.00 70 CYS A N 1
ATOM 466 C CA . CYS A 1 70 ? 5.993 4.506 32.760 1.00 92.00 70 CYS A CA 1
ATOM 467 C C . CYS A 1 70 ? 4.732 4.539 31.893 1.00 92.00 70 CYS A C 1
ATOM 469 O O . CYS A 1 70 ? 3.688 4.108 32.374 1.00 92.00 70 CYS A O 1
ATOM 471 N N . HIS A 1 71 ? 4.831 4.987 30.637 1.00 91.44 71 HIS A N 1
ATOM 472 C CA . HIS A 1 71 ? 3.693 5.160 29.717 1.00 91.44 71 HIS A CA 1
ATOM 473 C C . HIS A 1 71 ? 3.465 3.972 28.760 1.00 91.44 71 HIS A C 1
ATOM 475 O O . HIS A 1 71 ? 2.517 3.975 27.976 1.00 91.44 71 HIS A O 1
ATOM 481 N N . GLY A 1 72 ? 4.303 2.934 28.852 1.00 87.25 72 GLY A N 1
ATOM 482 C CA . GLY A 1 72 ? 4.225 1.718 28.043 1.00 87.25 72 GLY A CA 1
ATOM 483 C C . GLY A 1 72 ? 4.913 1.860 26.682 1.00 87.25 72 GLY A C 1
ATOM 484 O O . GLY A 1 72 ? 4.879 2.910 26.055 1.00 87.25 72 GLY A O 1
ATOM 485 N N . ALA A 1 73 ? 5.515 0.781 26.174 1.00 80.50 73 ALA A N 1
ATOM 486 C CA . ALA A 1 73 ? 6.269 0.804 24.910 1.00 80.50 73 ALA A CA 1
ATOM 487 C C . ALA A 1 73 ? 5.434 1.206 23.677 1.00 80.50 73 ALA A C 1
ATOM 489 O O . ALA A 1 73 ? 5.986 1.678 22.687 1.00 80.50 73 ALA A O 1
ATOM 490 N N . ALA A 1 74 ? 4.112 1.030 23.741 1.00 74.88 74 ALA A N 1
ATOM 491 C CA . ALA A 1 74 ? 3.175 1.409 22.687 1.00 74.88 74 ALA A CA 1
ATOM 492 C C . ALA A 1 74 ? 2.451 2.740 22.955 1.00 74.88 74 ALA A C 1
ATOM 494 O O . ALA A 1 74 ? 1.538 3.068 22.210 1.00 74.88 74 ALA A O 1
ATOM 495 N N . VAL A 1 75 ? 2.809 3.495 24.003 1.00 80.19 75 VAL A N 1
ATOM 496 C CA . VAL A 1 75 ? 2.164 4.769 24.389 1.00 80.19 75 VAL A CA 1
ATOM 497 C C . VAL A 1 75 ? 0.705 4.631 24.893 1.00 80.19 75 VAL A C 1
ATOM 499 O O . VAL A 1 75 ? 0.099 5.597 25.345 1.00 80.19 75 VAL A O 1
ATOM 502 N N . ILE A 1 76 ? 0.142 3.417 24.886 1.00 70.25 76 ILE A N 1
ATOM 503 C CA . ILE A 1 76 ? -1.273 3.126 25.200 1.00 70.25 76 ILE A CA 1
ATOM 504 C C . ILE A 1 76 ? -1.603 3.262 26.697 1.00 70.25 76 ILE A C 1
ATOM 506 O O . ILE A 1 76 ? -2.760 3.498 27.022 1.00 70.25 76 ILE A O 1
ATOM 510 N N . ALA A 1 77 ? -0.608 3.117 27.572 1.00 76.81 77 ALA A N 1
ATOM 511 C CA . ALA A 1 77 ? -0.590 3.289 29.031 1.00 76.81 77 ALA A CA 1
ATOM 512 C C . ALA A 1 77 ? 0.471 2.325 29.573 1.00 76.81 77 ALA A C 1
ATOM 514 O O . ALA A 1 77 ? 0.717 1.258 28.998 1.00 76.81 77 ALA A O 1
ATOM 515 N N . GLY A 1 78 ? 1.089 2.669 30.696 1.00 77.25 78 GLY A N 1
ATOM 516 C CA . GLY A 1 78 ? 2.011 1.768 31.373 1.00 77.25 78 GLY A CA 1
ATOM 517 C C . GLY A 1 78 ? 1.663 1.603 32.847 1.00 77.25 78 GLY A C 1
ATOM 518 O O . GLY A 1 78 ? 0.698 2.176 33.343 1.00 77.25 78 GLY A O 1
ATOM 519 N N . PRO A 1 79 ? 2.453 0.808 33.581 1.00 72.94 79 PRO A N 1
ATOM 520 C CA . PRO A 1 79 ? 2.152 0.464 34.969 1.00 72.94 79 PRO A CA 1
ATOM 521 C C . PRO A 1 79 ? 2.201 1.658 35.937 1.00 72.94 79 PRO A C 1
ATOM 523 O O 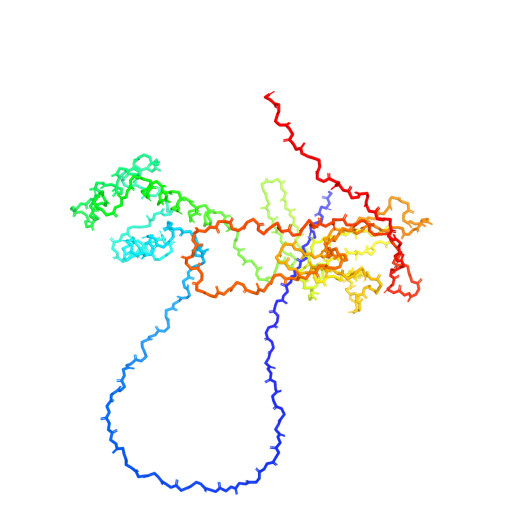. PRO A 1 79 ? 1.837 1.501 37.099 1.00 72.94 79 PRO A O 1
ATOM 526 N N . ARG A 1 80 ? 2.692 2.827 35.497 1.00 83.00 80 ARG A N 1
ATOM 527 C CA . ARG A 1 80 ? 2.865 4.023 36.340 1.00 83.00 80 ARG A CA 1
ATOM 528 C C . ARG A 1 80 ? 2.327 5.314 35.726 1.00 83.00 80 ARG A C 1
ATOM 530 O O . ARG A 1 80 ? 2.066 6.250 36.468 1.00 83.00 80 ARG A O 1
ATOM 537 N N . GLY A 1 81 ? 2.199 5.382 34.404 1.00 84.00 81 GLY A N 1
ATOM 538 C CA . GLY A 1 81 ? 1.764 6.567 33.675 1.00 84.00 81 GLY A CA 1
ATOM 539 C C . GLY A 1 81 ? 0.521 6.283 32.828 1.00 84.00 81 GLY A C 1
ATOM 540 O O . GLY A 1 81 ? 0.372 5.162 32.326 1.00 84.00 81 GLY A O 1
ATOM 541 N N . PRO A 1 82 ? -0.360 7.284 32.649 1.00 86.12 82 PRO A N 1
ATOM 542 C CA . PRO A 1 82 ? -1.552 7.148 31.821 1.00 86.12 82 PRO A CA 1
ATOM 543 C C . PRO A 1 82 ? -1.191 6.930 30.347 1.00 86.12 82 PRO A C 1
ATOM 545 O O . PRO A 1 82 ? -0.031 7.090 29.939 1.00 86.12 82 PRO A O 1
ATOM 548 N N . SER A 1 83 ? -2.203 6.585 29.549 1.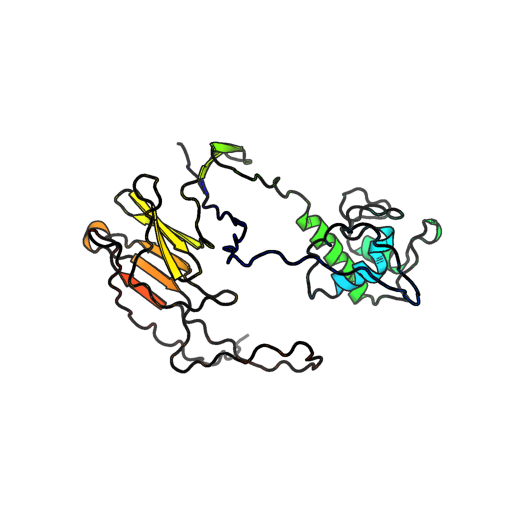00 86.25 83 SER A N 1
ATOM 549 C CA . SER A 1 83 ? -2.098 6.657 28.093 1.00 86.25 83 SER A CA 1
ATOM 550 C C . SER A 1 83 ? -1.684 8.061 27.670 1.00 86.25 83 SER A C 1
ATOM 552 O O . SER A 1 83 ? -2.100 9.036 28.290 1.00 86.25 83 SER A O 1
ATOM 554 N N . LEU A 1 84 ? -0.896 8.167 26.602 1.00 88.50 84 LEU A N 1
ATOM 555 C CA . LEU A 1 84 ? -0.692 9.447 25.911 1.00 88.50 84 LEU A CA 1
ATOM 556 C C . LEU A 1 84 ? -1.369 9.442 24.533 1.00 88.50 84 LEU A C 1
ATOM 558 O O . LEU A 1 84 ? -1.033 10.254 23.679 1.00 88.50 84 LEU A O 1
ATOM 562 N N . LEU A 1 85 ? -2.276 8.492 24.288 1.00 83.62 85 LEU A N 1
ATOM 563 C CA . LEU A 1 85 ? -2.956 8.319 23.001 1.00 83.62 85 LEU A CA 1
ATOM 564 C C . LEU A 1 85 ? -4.464 8.552 23.063 1.00 83.62 85 LEU A C 1
ATOM 566 O O . LEU A 1 85 ? -5.106 8.661 22.014 1.00 83.62 85 LEU A O 1
ATOM 570 N N . ASP A 1 86 ? -5.034 8.579 24.264 1.00 74.19 86 ASP A N 1
ATOM 571 C CA . ASP A 1 86 ? -6.452 8.841 24.456 1.00 74.19 86 ASP A CA 1
ATOM 572 C C . ASP A 1 86 ? -6.752 10.350 24.510 1.00 74.19 86 ASP A C 1
ATOM 574 O O . ASP A 1 86 ? -5.871 11.203 24.395 1.00 74.19 86 ASP A O 1
ATOM 578 N N . ASP A 1 87 ? -8.038 10.682 24.610 1.00 72.69 87 ASP A N 1
ATOM 579 C CA . ASP A 1 87 ? -8.518 12.064 24.704 1.00 72.69 87 ASP A CA 1
ATOM 580 C C . ASP A 1 87 ? -8.690 12.534 26.160 1.00 72.69 87 ASP A C 1
ATOM 582 O O . ASP A 1 87 ? -9.368 13.529 26.417 1.00 72.69 87 ASP A O 1
ATOM 586 N N . GLN A 1 88 ? -8.112 11.827 27.138 1.00 79.50 88 GLN A N 1
ATOM 587 C CA . GLN A 1 88 ? -8.270 12.111 28.566 1.00 79.50 88 GLN A CA 1
ATOM 588 C C . GLN A 1 88 ? -7.014 12.784 29.137 1.00 79.50 88 GLN A C 1
ATOM 590 O O . GLN A 1 88 ? -6.230 12.197 29.881 1.00 79.50 88 GLN A O 1
ATOM 595 N N . TRP A 1 89 ? -6.847 14.070 28.823 1.00 84.69 89 TRP A N 1
ATOM 596 C CA . TRP A 1 89 ? -5.700 14.868 29.264 1.00 84.69 89 TRP A CA 1
ATOM 597 C C . TRP A 1 89 ? -6.010 15.670 30.531 1.00 84.69 89 TRP A C 1
ATOM 599 O O . TRP A 1 89 ? -6.850 16.568 30.527 1.00 84.69 89 TRP A O 1
ATOM 609 N N . ALA A 1 90 ? -5.283 15.399 31.617 1.00 83.50 90 ALA A N 1
AT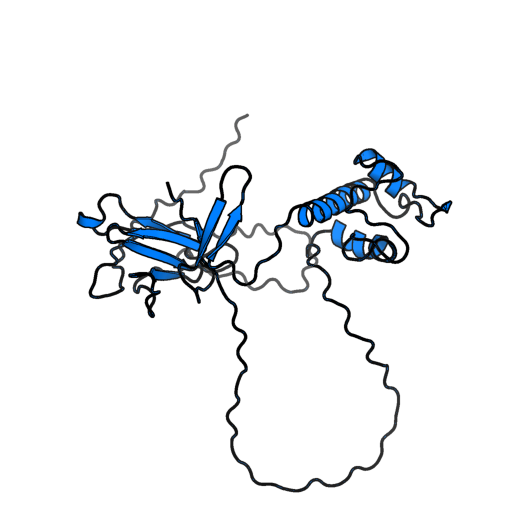OM 610 C CA . ALA A 1 90 ? -5.471 16.093 32.896 1.00 83.50 90 ALA A CA 1
ATOM 611 C C . ALA A 1 90 ? -4.862 17.511 32.941 1.00 83.50 90 ALA A C 1
ATOM 613 O O . ALA A 1 90 ? -5.252 18.327 33.777 1.00 83.50 90 ALA A O 1
ATOM 614 N N . HIS A 1 91 ? -3.899 17.812 32.063 1.00 87.94 91 HIS A N 1
ATOM 615 C CA . HIS A 1 91 ? -3.075 19.026 32.133 1.00 87.94 91 HIS A CA 1
ATOM 616 C C . HIS A 1 91 ? -2.936 19.747 30.779 1.00 87.94 91 HIS A C 1
ATOM 618 O O . HIS A 1 91 ? -1.896 20.339 30.500 1.00 87.94 91 HIS A O 1
ATOM 624 N N . GLY A 1 92 ? -3.988 19.702 29.956 1.00 87.56 92 GLY A N 1
ATOM 625 C CA . GLY A 1 92 ? -4.010 20.279 28.606 1.00 87.56 92 GLY A CA 1
ATOM 626 C C . GLY A 1 92 ? -3.608 19.269 27.528 1.00 87.56 92 GLY A C 1
ATOM 627 O O . GLY A 1 92 ? -2.777 18.395 27.773 1.00 87.56 92 GLY A O 1
ATOM 628 N N . ALA A 1 93 ? -4.249 19.380 26.363 1.00 85.75 93 ALA A N 1
ATOM 629 C CA . ALA A 1 93 ? -4.085 18.473 25.221 1.00 85.75 93 ALA A CA 1
ATOM 630 C C . ALA A 1 93 ? -3.482 19.163 23.983 1.00 85.75 93 ALA A C 1
ATOM 632 O O . ALA A 1 93 ? -3.230 18.497 22.984 1.00 85.75 93 ALA A O 1
ATOM 633 N N . ASP A 1 94 ? -3.293 20.485 24.026 1.00 90.38 94 ASP A N 1
ATOM 634 C CA . ASP A 1 94 ? -2.572 21.239 23.001 1.00 90.38 94 ASP A CA 1
ATOM 635 C C . ASP A 1 94 ? -1.059 21.010 23.101 1.00 90.38 94 ASP A C 1
ATOM 637 O O . ASP A 1 94 ? -0.523 20.747 24.185 1.00 90.38 94 ASP A O 1
ATOM 641 N N . ASP A 1 95 ? -0.372 21.125 21.965 1.00 93.12 95 ASP A N 1
ATOM 642 C CA . ASP A 1 95 ? 1.055 20.848 21.843 1.00 93.12 95 ASP A CA 1
ATOM 643 C C . ASP A 1 95 ? 1.885 21.665 22.845 1.00 93.12 95 ASP A C 1
ATOM 645 O O . ASP A 1 95 ? 2.780 21.117 23.492 1.00 93.12 95 ASP A O 1
ATOM 649 N N . GLU A 1 96 ? 1.579 22.952 23.039 1.00 94.56 96 GLU A N 1
ATOM 650 C CA . GLU A 1 96 ? 2.288 23.816 23.986 1.00 94.56 96 GLU A CA 1
ATOM 651 C C . GLU A 1 96 ? 2.143 23.336 25.434 1.00 94.56 96 GLU A C 1
ATOM 653 O O . GLU A 1 96 ? 3.129 23.306 26.184 1.00 94.56 96 GLU A O 1
ATOM 658 N N . SER A 1 97 ? 0.938 22.924 25.831 1.00 94.81 97 SER A N 1
ATOM 659 C CA . SER A 1 97 ? 0.695 22.314 27.136 1.00 94.81 97 SER A CA 1
ATOM 660 C C . SER A 1 97 ? 1.471 21.010 27.287 1.00 94.81 97 SER A C 1
ATOM 662 O O . SER A 1 97 ? 2.134 20.816 28.307 1.00 94.81 97 SER A O 1
ATOM 664 N N . ILE A 1 98 ? 1.484 20.142 26.273 1.00 94.25 98 ILE A N 1
ATOM 665 C CA . ILE A 1 98 ? 2.236 18.879 26.314 1.00 94.25 98 ILE A CA 1
ATOM 666 C C . ILE A 1 98 ? 3.747 19.147 26.416 1.00 94.25 98 ILE A C 1
ATOM 668 O O . ILE A 1 98 ? 4.422 18.543 27.252 1.00 94.25 98 ILE A O 1
ATOM 672 N N . VAL A 1 99 ? 4.286 20.097 25.646 1.00 96.88 99 VAL A N 1
ATOM 673 C CA . VAL A 1 99 ? 5.695 20.519 25.726 1.00 96.88 99 VAL A CA 1
ATOM 674 C C . VAL A 1 99 ? 6.035 21.011 27.128 1.00 96.88 99 VAL A C 1
ATOM 676 O O . VAL A 1 99 ? 7.044 20.596 27.701 1.00 96.88 99 VAL A O 1
ATOM 679 N N . LYS A 1 100 ? 5.194 21.876 27.706 1.00 97.06 100 LYS A N 1
ATOM 680 C CA . LYS A 1 100 ? 5.372 22.382 29.071 1.00 97.06 100 LYS A CA 1
ATOM 681 C C . LYS A 1 100 ? 5.357 21.243 30.091 1.00 97.06 100 LYS A C 1
ATOM 683 O O . LYS A 1 100 ? 6.213 21.208 30.973 1.00 97.06 100 LYS A O 1
ATOM 688 N N . ASN A 1 101 ? 4.428 20.305 29.946 1.00 95.50 101 ASN A N 1
ATOM 689 C CA . ASN A 1 101 ? 4.266 19.162 30.839 1.00 95.50 101 ASN A CA 1
ATOM 690 C C . ASN A 1 101 ? 5.472 18.214 30.780 1.00 95.50 101 ASN A C 1
ATOM 692 O O . ASN A 1 101 ? 5.936 17.756 31.818 1.00 95.50 101 ASN A O 1
ATOM 696 N N . ILE A 1 102 ? 6.036 17.962 29.594 1.00 95.69 102 ILE A N 1
ATOM 697 C CA . ILE A 1 102 ? 7.277 17.183 29.448 1.00 95.69 102 ILE A CA 1
ATOM 698 C C . ILE A 1 102 ? 8.465 17.954 30.042 1.00 95.69 102 ILE A C 1
ATOM 700 O O . ILE A 1 102 ? 9.285 17.385 30.761 1.00 95.69 102 ILE A O 1
ATOM 704 N N . ARG A 1 103 ? 8.562 19.260 29.780 1.00 97.12 103 ARG A N 1
ATOM 705 C CA . ARG A 1 103 ? 9.672 20.092 30.260 1.00 97.12 103 ARG A CA 1
ATOM 706 C C . ARG A 1 103 ? 9.733 20.141 31.789 1.00 97.12 103 ARG A C 1
ATOM 708 O O . ARG A 1 103 ? 10.793 19.895 32.366 1.00 97.12 103 ARG A O 1
ATOM 715 N N . GLU A 1 104 ? 8.611 20.456 32.431 1.00 97.19 104 GLU A N 1
ATOM 716 C CA . GLU A 1 104 ? 8.541 20.722 33.874 1.00 97.19 104 GLU A CA 1
ATOM 717 C C . GLU A 1 104 ? 8.133 19.502 34.713 1.00 97.19 104 GLU A C 1
ATOM 719 O O . GLU A 1 104 ? 8.403 19.467 35.914 1.00 97.19 104 GLU A O 1
ATOM 724 N N . GLY A 1 105 ? 7.530 18.485 34.094 1.00 94.38 105 GLY A N 1
ATOM 725 C CA . GLY A 1 105 ? 7.052 17.287 34.776 1.00 94.38 105 GLY A CA 1
ATOM 726 C C . GLY A 1 105 ? 5.956 17.555 35.815 1.00 94.38 105 GLY A C 1
ATOM 727 O O . GLY A 1 105 ? 5.484 18.672 36.024 1.00 94.38 105 GLY A O 1
ATOM 728 N N . PHE A 1 106 ? 5.585 16.492 36.523 1.00 94.00 106 PHE A N 1
ATOM 729 C CA . PHE A 1 106 ? 4.712 16.505 37.696 1.00 94.00 106 PHE A CA 1
ATOM 730 C C . PHE A 1 106 ? 5.351 15.678 38.822 1.00 94.00 106 PHE A C 1
ATOM 732 O O . PHE A 1 106 ? 4.952 14.529 39.044 1.00 94.00 106 PHE A O 1
ATOM 739 N N . PRO A 1 107 ? 6.335 16.225 39.564 1.00 91.81 107 PRO A N 1
ATOM 740 C CA . PRO A 1 107 ? 7.084 15.462 40.566 1.00 91.81 107 PRO A CA 1
ATOM 741 C C . PRO A 1 107 ? 6.197 14.804 41.628 1.00 91.81 107 PRO A C 1
ATOM 743 O O . PRO A 1 107 ? 6.429 13.660 42.008 1.00 91.81 107 PRO A O 1
ATOM 746 N N . ALA A 1 108 ? 5.131 15.492 42.052 1.00 90.38 108 ALA A N 1
ATOM 747 C CA . ALA A 1 108 ? 4.165 14.965 43.017 1.00 90.38 108 ALA A CA 1
ATOM 748 C C . ALA A 1 108 ? 3.369 13.754 42.488 1.00 90.38 108 ALA A C 1
ATOM 750 O O . ALA A 1 108 ? 2.921 12.929 43.277 1.00 90.38 108 ALA A O 1
ATOM 751 N N . ALA A 1 109 ? 3.216 13.638 41.165 1.00 86.12 109 ALA A N 1
ATOM 752 C CA . ALA A 1 109 ? 2.567 12.515 40.490 1.00 86.12 109 ALA A CA 1
ATOM 753 C C . ALA A 1 109 ? 3.574 11.472 39.961 1.00 86.12 109 ALA A C 1
ATOM 755 O O . ALA A 1 109 ? 3.178 10.511 39.308 1.00 86.12 109 ALA A O 1
ATOM 756 N N . GLY A 1 110 ? 4.875 11.645 40.229 1.00 89.19 110 GLY A N 1
ATOM 757 C CA . GLY A 1 110 ? 5.928 10.717 39.810 1.00 89.19 110 GLY A CA 1
ATOM 758 C C . GLY A 1 110 ? 6.447 10.906 38.379 1.00 89.19 110 GLY A C 1
ATOM 759 O O . GLY A 1 110 ? 7.258 10.095 37.935 1.00 89.19 110 GLY A O 1
ATOM 760 N N . MET A 1 111 ? 6.035 11.961 37.664 1.00 93.81 111 MET A N 1
ATOM 761 C CA . MET A 1 111 ? 6.623 12.343 36.373 1.00 93.81 111 MET A CA 1
ATOM 762 C C . MET A 1 111 ? 7.728 13.386 36.617 1.00 93.81 111 MET A C 1
ATOM 764 O O . MET A 1 111 ? 7.406 14.517 36.977 1.00 93.81 111 MET A O 1
ATOM 768 N N . PRO A 1 112 ? 9.022 13.059 36.478 1.00 94.44 112 PRO A N 1
ATOM 769 C CA . PRO A 1 112 ? 10.087 14.035 36.705 1.00 94.44 112 PRO A CA 1
ATOM 770 C C . PRO A 1 112 ? 10.115 15.118 35.607 1.00 94.44 112 PRO A C 1
ATOM 772 O O . PRO A 1 112 ? 9.607 14.883 34.509 1.00 94.44 112 PRO A O 1
ATOM 775 N N . PRO A 1 113 ? 10.704 16.299 35.872 1.00 95.69 113 PRO A N 1
ATOM 776 C CA . PRO A 1 113 ? 11.016 17.271 34.827 1.00 95.69 113 PRO A CA 1
ATOM 777 C C . PRO A 1 113 ? 12.070 16.702 33.875 1.00 95.69 113 PRO A C 1
ATOM 779 O O . PRO A 1 113 ? 13.077 16.158 34.325 1.00 95.69 113 PRO A O 1
ATOM 782 N N . PHE A 1 114 ? 11.893 16.890 32.567 1.00 96.00 114 PHE A N 1
ATOM 783 C CA . PHE A 1 114 ? 12.861 16.422 31.568 1.00 96.00 114 PHE A CA 1
ATOM 784 C C . PHE A 1 114 ? 13.719 17.533 30.957 1.00 96.00 114 PHE A C 1
ATOM 786 O O . PHE A 1 114 ? 14.586 17.240 30.139 1.00 96.00 114 PHE A O 1
ATOM 793 N N . LYS A 1 115 ? 13.553 18.794 31.379 1.00 93.50 115 LYS A N 1
ATOM 794 C CA . LYS A 1 115 ? 14.347 19.939 30.885 1.00 93.50 115 LYS A CA 1
ATOM 795 C C . LYS A 1 115 ? 15.864 19.819 31.064 1.00 93.50 115 LYS A C 1
ATOM 797 O O . LYS A 1 115 ? 16.608 20.514 30.386 1.00 93.50 115 LYS A O 1
ATOM 802 N N . GLU A 1 116 ? 16.322 18.968 31.980 1.00 92.50 116 GLU A N 1
ATOM 803 C CA . GLU A 1 116 ? 17.751 18.710 32.205 1.00 92.50 116 GLU A CA 1
ATOM 804 C C . GLU A 1 116 ? 18.289 17.561 31.338 1.00 92.50 116 GLU A C 1
ATOM 806 O O . GLU A 1 116 ? 19.495 17.449 31.138 1.00 92.50 116 GLU A O 1
ATOM 811 N N . SER A 1 117 ? 17.407 16.700 30.818 1.00 90.69 117 SER A N 1
ATOM 812 C CA . SER A 1 117 ? 17.768 15.503 30.043 1.00 90.69 117 SER A CA 1
ATOM 813 C C . SER A 1 117 ? 17.434 15.616 28.555 1.00 90.69 117 SER A C 1
ATOM 815 O O . SER A 1 117 ? 18.001 14.884 27.748 1.00 90.69 117 SER A O 1
ATOM 817 N N . LEU A 1 118 ? 16.520 16.514 28.184 1.00 93.44 118 LEU A N 1
ATOM 818 C CA . LEU A 1 118 ? 16.052 16.720 26.819 1.00 93.44 118 LEU A CA 1
ATOM 819 C C . LEU A 1 118 ? 16.187 18.186 26.418 1.00 93.44 118 LEU A C 1
ATOM 821 O O . LEU A 1 118 ? 15.833 19.094 27.166 1.00 93.44 118 LEU A O 1
ATOM 825 N N . THR A 1 119 ? 16.641 18.404 25.188 1.00 94.88 119 THR A N 1
ATOM 826 C CA . THR A 1 119 ? 16.590 19.717 24.539 1.00 94.88 119 THR A CA 1
ATOM 827 C C . THR A 1 119 ? 15.161 20.071 24.134 1.00 94.88 119 THR A C 1
ATOM 829 O O . THR A 1 119 ? 14.338 19.194 23.867 1.00 94.88 119 THR A O 1
ATOM 832 N N . ASP A 1 120 ? 14.883 21.364 23.980 1.00 92.06 120 ASP A N 1
ATOM 833 C CA . ASP A 1 120 ? 13.591 21.863 23.499 1.00 92.06 120 ASP A CA 1
ATOM 834 C C . ASP A 1 120 ? 13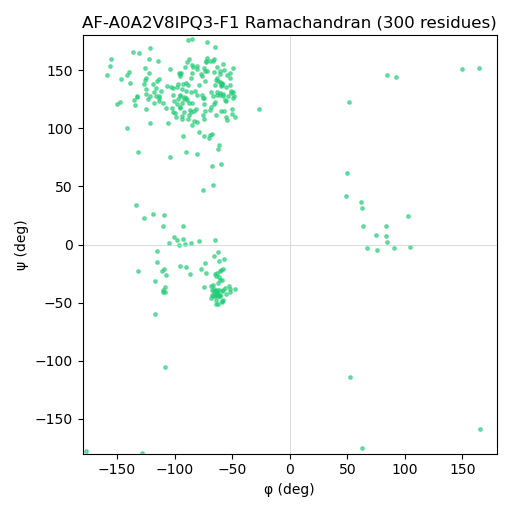.159 21.200 22.181 1.00 92.06 120 ASP A C 1
ATOM 836 O O . ASP A 1 120 ? 12.005 20.804 22.029 1.00 92.06 120 ASP A O 1
ATOM 840 N N . GLN A 1 121 ? 14.098 21.006 21.251 1.00 92.25 121 GLN A N 1
ATOM 841 C CA . GLN A 1 121 ? 13.835 20.323 19.985 1.00 92.25 121 GLN A CA 1
ATOM 842 C C . GLN A 1 121 ? 13.428 18.859 20.194 1.00 92.25 121 GLN A C 1
ATOM 844 O O . GLN A 1 121 ? 12.500 18.387 19.541 1.00 92.25 121 GLN A O 1
ATOM 849 N N . GLN A 1 122 ? 14.091 18.137 21.102 1.00 94.50 122 GLN A N 1
ATOM 850 C CA . GLN A 1 122 ? 13.743 16.747 21.412 1.00 94.50 122 GLN A CA 1
ATOM 851 C C . GLN A 1 122 ? 12.375 16.641 22.091 1.00 94.50 122 GLN A C 1
ATOM 853 O O . GLN A 1 122 ? 11.641 15.692 21.826 1.00 94.50 122 GLN A O 1
ATOM 858 N N . ILE A 1 123 ? 12.001 17.620 22.919 1.00 95.25 123 ILE A N 1
ATOM 859 C CA . ILE A 1 123 ? 10.668 17.677 23.530 1.00 95.25 123 ILE A CA 1
ATOM 860 C C . ILE A 1 123 ? 9.597 17.850 22.446 1.00 95.25 123 ILE A C 1
ATOM 862 O O . ILE A 1 123 ? 8.643 17.080 22.407 1.00 95.25 123 ILE A O 1
ATOM 866 N N . TRP A 1 124 ? 9.784 18.780 21.508 1.00 94.25 124 TRP A N 1
ATOM 867 C CA . TRP A 1 124 ? 8.873 18.937 20.368 1.00 94.25 124 TRP A CA 1
ATOM 868 C C . TRP A 1 124 ? 8.814 17.689 19.474 1.00 94.25 124 TRP A C 1
ATOM 870 O O . TRP A 1 124 ? 7.738 17.282 19.039 1.00 94.25 124 TRP A O 1
ATOM 880 N N . GLN A 1 125 ? 9.950 17.027 19.239 1.00 93.25 125 GLN A N 1
ATOM 881 C CA . GLN A 1 125 ? 9.988 15.745 18.528 1.00 93.25 125 GLN A CA 1
ATOM 882 C C . GLN A 1 125 ? 9.218 14.644 19.270 1.00 93.25 125 GLN A C 1
ATOM 884 O O . GLN A 1 125 ? 8.618 13.783 18.625 1.00 93.25 125 GLN A O 1
ATOM 889 N N . MET A 1 126 ? 9.205 14.677 20.605 1.00 93.69 126 MET A N 1
ATOM 890 C CA . MET A 1 126 ? 8.422 13.752 21.418 1.00 93.69 126 MET A CA 1
ATOM 891 C C . MET A 1 126 ? 6.923 13.976 21.236 1.00 93.69 126 MET A C 1
ATOM 893 O O . MET A 1 126 ? 6.187 13.013 21.036 1.00 93.69 126 MET A O 1
ATOM 897 N N . VAL A 1 127 ? 6.479 15.234 21.236 1.00 92.88 127 VAL A N 1
ATOM 898 C CA . VAL A 1 127 ? 5.079 15.595 20.964 1.00 92.88 127 VAL A CA 1
ATOM 899 C C . VAL A 1 127 ? 4.660 15.095 19.583 1.00 92.88 127 VAL A C 1
ATOM 901 O O . VAL A 1 127 ? 3.695 14.340 19.465 1.00 92.88 127 VAL A O 1
ATOM 904 N N . ALA A 1 128 ? 5.461 15.370 18.551 1.00 90.56 128 ALA A N 1
ATOM 905 C CA . ALA A 1 128 ? 5.214 14.852 17.206 1.00 90.56 128 ALA A CA 1
ATOM 906 C C . ALA A 1 128 ? 5.149 13.312 17.161 1.00 90.56 128 ALA A C 1
ATOM 908 O O . ALA A 1 128 ? 4.311 12.743 16.461 1.00 90.56 128 ALA A O 1
ATOM 909 N N . TYR A 1 129 ? 6.006 12.620 17.919 1.00 90.00 129 TYR A N 1
ATOM 910 C CA . TYR A 1 129 ? 5.968 11.163 18.026 1.00 90.00 129 TYR A CA 1
ATOM 911 C C . TYR A 1 129 ? 4.682 10.661 18.694 1.00 90.00 129 TYR A C 1
ATOM 913 O O . TYR A 1 129 ? 4.070 9.729 18.175 1.00 90.00 129 TYR A O 1
ATOM 921 N N . ILE A 1 130 ? 4.242 11.285 19.790 1.00 89.25 130 ILE A N 1
ATOM 922 C CA . ILE A 1 130 ? 2.987 10.950 20.480 1.00 89.25 130 ILE A CA 1
ATOM 923 C C . ILE A 1 130 ? 1.799 11.101 19.521 1.00 89.25 130 ILE A C 1
ATOM 925 O O . ILE A 1 130 ? 1.025 10.156 19.362 1.00 89.25 130 ILE A O 1
ATOM 929 N N . HIS A 1 131 ? 1.702 12.223 18.799 1.00 86.62 131 HIS A N 1
ATOM 930 C CA . HIS A 1 131 ? 0.637 12.430 17.812 1.00 86.62 131 HIS A CA 1
ATOM 931 C C . HIS A 1 131 ? 0.703 11.435 16.653 1.00 86.62 131 HIS A C 1
ATOM 933 O O . HIS A 1 131 ? -0.336 10.931 16.231 1.00 86.62 131 HIS A O 1
ATOM 939 N N . LEU A 1 132 ? 1.900 11.096 16.163 1.00 83.88 132 LEU A N 1
ATOM 940 C CA . LEU A 1 132 ? 2.061 10.067 15.135 1.00 83.88 132 LEU A CA 1
ATOM 941 C C . LEU A 1 132 ? 1.552 8.707 15.629 1.00 83.88 132 LEU A C 1
ATOM 943 O O . LEU A 1 132 ? 0.852 8.014 14.896 1.00 83.88 132 LEU A O 1
ATOM 947 N N . GLN A 1 133 ? 1.872 8.316 16.865 1.00 83.19 133 GLN A N 1
ATOM 948 C CA . GLN A 1 133 ? 1.359 7.068 17.436 1.00 83.19 133 GLN A CA 1
ATOM 949 C C . GLN A 1 133 ? -0.163 7.114 17.636 1.00 83.19 133 GLN A C 1
ATOM 951 O O . GLN A 1 133 ? -0.834 6.122 17.354 1.00 83.19 133 GLN A O 1
ATOM 956 N N . ALA A 1 134 ? -0.719 8.259 18.042 1.00 76.19 134 ALA A N 1
ATOM 957 C CA . ALA A 1 134 ? -2.161 8.421 18.237 1.00 76.19 134 ALA A CA 1
ATOM 958 C C . ALA A 1 134 ? -2.914 8.361 16.904 1.00 76.19 134 ALA A C 1
ATOM 960 O O . ALA A 1 134 ? -3.875 7.606 16.772 1.00 76.19 134 ALA A O 1
ATOM 961 N N . GLY A 1 135 ? -2.429 9.074 15.884 1.00 68.50 135 GLY A N 1
ATOM 962 C CA . GLY A 1 135 ? -2.974 9.033 14.526 1.00 68.50 135 GLY A CA 1
ATOM 963 C C . GLY A 1 135 ? -2.836 7.662 13.855 1.00 68.50 135 GLY A C 1
ATOM 964 O O . GLY A 1 135 ? -3.662 7.304 13.025 1.00 68.50 135 GLY A O 1
ATOM 965 N N . ASN A 1 136 ? -1.842 6.855 14.243 1.00 62.44 136 ASN A N 1
ATOM 966 C CA . ASN A 1 136 ? -1.704 5.475 13.764 1.00 62.44 136 ASN A CA 1
ATOM 967 C C . ASN A 1 136 ? -2.727 4.500 14.382 1.00 62.44 136 ASN A C 1
ATOM 969 O O . ASN A 1 136 ? -2.865 3.380 13.878 1.00 62.44 136 ASN A O 1
ATOM 973 N N . LEU A 1 137 ? -3.394 4.879 15.478 1.00 60.19 137 LEU A N 1
ATOM 974 C CA . LEU A 1 137 ? -4.290 4.008 16.247 1.00 60.19 137 LEU A CA 1
ATOM 975 C C . LEU A 1 137 ? -5.747 4.480 16.256 1.00 60.19 137 LEU A C 1
ATOM 977 O O . LEU A 1 137 ? -6.640 3.632 16.283 1.00 60.19 137 LEU A O 1
ATOM 981 N N . LYS A 1 138 ? -6.008 5.790 16.190 1.00 56.88 138 LYS A N 1
ATOM 982 C CA . LYS A 1 138 ? -7.366 6.313 16.023 1.00 56.88 138 LYS A CA 1
ATOM 983 C C . LYS A 1 138 ? -7.886 5.958 14.628 1.00 56.88 138 LYS A C 1
ATOM 985 O O . LYS A 1 138 ? -7.189 6.112 13.631 1.00 56.88 138 LYS A O 1
ATOM 990 N N . ASP A 1 139 ? -9.100 5.419 14.586 1.00 58.47 139 ASP A N 1
ATOM 991 C CA . ASP A 1 139 ? -9.866 5.118 13.370 1.00 58.47 139 ASP A CA 1
ATOM 992 C C . ASP A 1 139 ? -9.281 4.075 12.405 1.00 58.47 139 ASP A C 1
ATOM 994 O O . ASP A 1 139 ? -9.751 3.955 11.269 1.00 58.47 139 ASP A O 1
ATOM 998 N N . ARG A 1 140 ? -8.307 3.250 12.823 1.00 58.41 140 ARG A N 1
ATOM 999 C CA . ARG A 1 140 ? -7.900 2.117 11.982 1.00 58.41 140 ARG A CA 1
ATOM 1000 C C . ARG A 1 140 ? -9.045 1.095 11.945 1.00 58.41 140 ARG A C 1
ATOM 1002 O O . ARG A 1 140 ? -9.369 0.535 12.994 1.00 58.41 140 ARG A O 1
ATOM 1009 N N . PRO A 1 141 ? -9.638 0.802 10.772 1.00 61.75 141 PRO A N 1
ATOM 1010 C CA . PRO A 1 141 ? -10.623 -0.263 10.679 1.00 61.75 141 PRO A CA 1
ATOM 1011 C C . PRO A 1 141 ? -9.976 -1.570 11.134 1.00 61.75 141 PRO A C 1
ATOM 1013 O O . PRO A 1 141 ? -8.812 -1.840 10.814 1.00 61.75 141 PRO A O 1
ATOM 1016 N N . GLU A 1 142 ? -10.726 -2.359 11.902 1.00 70.00 142 GLU A N 1
ATOM 1017 C CA . GLU A 1 142 ? -10.291 -3.682 12.334 1.00 70.00 142 GLU A CA 1
ATOM 1018 C C . GLU A 1 142 ? -9.784 -4.467 11.118 1.00 70.00 142 GLU A C 1
ATOM 1020 O O . GLU A 1 142 ? -10.417 -4.488 10.059 1.00 70.00 142 GLU A O 1
ATOM 1025 N N . TYR A 1 143 ? -8.598 -5.067 11.239 1.00 72.81 143 TYR A N 1
ATOM 1026 C CA . TYR A 1 143 ? -8.087 -5.909 10.169 1.00 72.81 143 TYR A CA 1
ATOM 1027 C C . TYR A 1 143 ? -8.991 -7.126 10.039 1.00 72.81 143 TYR A C 1
ATOM 1029 O O . TYR A 1 143 ? -9.115 -7.909 10.978 1.00 72.81 143 TYR A O 1
ATOM 1037 N N . VAL A 1 144 ? -9.570 -7.305 8.857 1.00 72.62 144 VAL A N 1
ATOM 1038 C CA . VAL A 1 144 ? -10.423 -8.450 8.582 1.00 72.62 144 VAL A CA 1
ATOM 1039 C C . VAL A 1 144 ? -9.637 -9.498 7.785 1.00 72.62 144 VAL A C 1
ATOM 1041 O O . VAL A 1 144 ? -9.265 -9.216 6.644 1.00 72.62 144 VAL A O 1
ATOM 1044 N N . PRO A 1 145 ? -9.369 -10.697 8.347 1.00 72.31 145 PRO A N 1
ATOM 1045 C CA . PRO A 1 145 ? -8.510 -11.702 7.710 1.00 72.31 145 PRO A CA 1
ATOM 1046 C C . PRO A 1 145 ? -9.000 -12.196 6.343 1.00 72.31 145 PRO A C 1
ATOM 1048 O O . PRO A 1 145 ? -8.183 -12.538 5.491 1.00 72.31 145 PRO A O 1
ATOM 1051 N N . ASP A 1 146 ? -10.317 -12.213 6.119 1.00 83.75 146 ASP A N 1
ATOM 1052 C CA . ASP A 1 146 ? -10.913 -12.474 4.807 1.00 83.75 146 ASP A CA 1
ATOM 1053 C C . ASP A 1 146 ? -12.138 -11.571 4.595 1.00 83.75 146 ASP A C 1
ATOM 1055 O O . ASP A 1 146 ? -13.210 -11.851 5.139 1.00 83.75 146 ASP A O 1
ATOM 1059 N N . PRO A 1 147 ? -11.997 -10.461 3.850 1.00 83.56 147 PRO A N 1
ATOM 1060 C CA . PRO A 1 147 ? -13.096 -9.537 3.620 1.00 83.56 147 PRO A CA 1
ATOM 1061 C C . PRO A 1 147 ? -14.079 -10.022 2.541 1.00 83.56 147 PRO A C 1
ATOM 1063 O O . PRO A 1 147 ? -15.012 -9.291 2.212 1.00 83.56 147 PRO A O 1
ATOM 1066 N N . ASP A 1 148 ? -13.901 -11.214 1.960 1.00 90.44 148 ASP A N 1
ATOM 1067 C CA . ASP A 1 148 ? -14.755 -11.685 0.869 1.00 90.44 148 ASP A CA 1
ATOM 1068 C C . ASP A 1 148 ? -16.230 -11.794 1.282 1.00 90.44 148 ASP A C 1
ATOM 1070 O O . ASP A 1 148 ? -16.591 -12.350 2.319 1.00 90.44 148 ASP A O 1
ATOM 1074 N N . GLY A 1 149 ? -17.103 -11.218 0.460 1.00 88.38 149 GLY A N 1
ATOM 1075 C CA . GLY A 1 149 ? -18.541 -11.152 0.694 1.00 88.38 149 GLY A CA 1
ATOM 1076 C C . GLY A 1 149 ? -18.985 -10.131 1.746 1.00 88.38 149 GLY A C 1
ATOM 1077 O O . GLY A 1 149 ? -20.193 -9.941 1.909 1.00 88.38 149 GLY A O 1
ATOM 1078 N N . GLN A 1 150 ? -18.067 -9.446 2.431 1.00 88.50 150 GLN A N 1
ATOM 1079 C CA . GLN A 1 150 ? -18.425 -8.514 3.498 1.00 88.50 150 GLN A CA 1
ATOM 1080 C C . GLN A 1 150 ? -19.034 -7.231 2.963 1.00 88.50 150 GLN A C 1
ATOM 1082 O O . GLN A 1 150 ? -18.582 -6.679 1.962 1.00 88.50 150 GLN A O 1
ATOM 1087 N N . VAL A 1 151 ? -20.051 -6.729 3.660 1.00 89.06 151 VAL A N 1
ATOM 1088 C CA . VAL A 1 151 ? -20.676 -5.444 3.347 1.00 89.06 151 VAL A CA 1
ATOM 1089 C C . VAL A 1 151 ? -20.114 -4.385 4.284 1.00 89.06 151 VAL A C 1
ATOM 1091 O O . VAL A 1 151 ? -20.420 -4.374 5.473 1.00 89.06 151 VAL A O 1
ATOM 1094 N N . ILE A 1 152 ? -19.314 -3.479 3.732 1.00 85.12 152 ILE A N 1
ATOM 1095 C CA . ILE A 1 152 ? -18.756 -2.332 4.442 1.00 85.12 152 ILE A CA 1
ATOM 1096 C C . ILE A 1 152 ? -19.660 -1.130 4.188 1.00 85.12 152 ILE A C 1
ATOM 1098 O O . ILE A 1 152 ? -19.968 -0.797 3.042 1.00 85.12 152 ILE A O 1
ATOM 1102 N N . LYS A 1 153 ? -20.093 -0.469 5.261 1.00 86.62 153 LYS A N 1
ATOM 1103 C CA . LYS A 1 153 ? -20.894 0.754 5.196 1.00 86.62 153 LYS A CA 1
ATOM 1104 C C . LYS A 1 153 ? -19.983 1.961 5.408 1.00 86.62 153 LYS A C 1
ATOM 1106 O O . LYS A 1 153 ? -19.451 2.134 6.496 1.00 86.62 153 LYS A O 1
ATOM 1111 N N . SER A 1 154 ? -19.808 2.784 4.378 1.00 83.19 154 SER A N 1
ATOM 1112 C CA . SER A 1 154 ? -19.218 4.118 4.516 1.00 83.19 154 SER A CA 1
ATOM 1113 C C . SER A 1 154 ? -20.292 5.160 4.833 1.00 83.19 154 SER A C 1
ATOM 1115 O O . SER A 1 154 ? -21.488 4.862 4.817 1.00 83.19 154 SER A O 1
ATOM 1117 N N . GLU A 1 155 ? -19.870 6.403 5.071 1.00 84.44 155 GLU A N 1
ATOM 1118 C CA . GLU A 1 155 ? -20.765 7.545 5.309 1.00 84.44 155 GLU A CA 1
ATOM 1119 C C . GLU A 1 155 ? -21.823 7.724 4.211 1.00 84.44 155 GLU A C 1
ATOM 1121 O O . GLU A 1 155 ? -22.957 8.105 4.491 1.00 84.44 155 GLU A O 1
ATOM 1126 N N . LYS A 1 156 ? -21.457 7.441 2.951 1.00 91.25 156 LYS A N 1
ATOM 1127 C CA . LYS A 1 156 ? -22.307 7.705 1.779 1.00 91.25 156 LYS A CA 1
ATOM 1128 C C . LYS A 1 156 ? -22.910 6.451 1.151 1.00 91.25 156 LYS A C 1
ATOM 1130 O O . LYS A 1 156 ? -23.941 6.556 0.491 1.00 91.25 156 LYS A O 1
ATOM 1135 N N . GLN A 1 157 ? -22.285 5.280 1.299 1.00 92.44 157 GLN A N 1
ATOM 1136 C CA . GLN A 1 157 ? -22.747 4.059 0.633 1.00 92.44 157 GLN A CA 1
ATOM 1137 C C . GLN A 1 157 ? -22.298 2.778 1.334 1.00 92.44 157 GLN A C 1
ATOM 1139 O O . GLN A 1 157 ? -21.246 2.724 1.961 1.00 92.44 157 GLN A O 1
ATOM 1144 N N . ALA A 1 158 ? -23.071 1.710 1.156 1.00 91.31 158 ALA A N 1
ATOM 1145 C CA . ALA A 1 158 ? -22.621 0.363 1.477 1.00 91.31 158 ALA A CA 1
ATOM 1146 C C . ALA A 1 158 ? -22.033 -0.301 0.227 1.00 91.31 158 ALA A C 1
ATOM 1148 O O . ALA A 1 158 ? -22.640 -0.252 -0.846 1.00 91.31 158 ALA A O 1
ATOM 1149 N N . PHE A 1 159 ? -20.876 -0.939 0.363 1.00 91.50 159 PHE A N 1
ATOM 1150 C CA . PHE A 1 159 ? -20.239 -1.717 -0.693 1.00 91.50 159 PHE A CA 1
ATOM 1151 C C . PHE A 1 159 ? -19.951 -3.130 -0.205 1.00 91.50 159 PHE A C 1
ATOM 1153 O O . PHE A 1 159 ? -19.586 -3.341 0.947 1.00 91.50 159 PHE A O 1
ATOM 1160 N N . LYS A 1 160 ? -20.136 -4.105 -1.098 1.00 91.62 160 LYS A N 1
ATOM 1161 C CA . LYS A 1 160 ? -19.732 -5.486 -0.850 1.00 91.62 160 LYS A CA 1
ATOM 1162 C C . LYS A 1 160 ? -18.318 -5.681 -1.382 1.00 91.62 160 LYS A C 1
ATOM 1164 O O . LYS A 1 160 ? -18.072 -5.371 -2.548 1.00 91.62 160 LYS A O 1
ATOM 1169 N N . VAL A 1 161 ? -17.425 -6.185 -0.545 1.00 91.12 161 VAL A N 1
ATOM 1170 C CA . VAL A 1 161 ? -16.079 -6.587 -0.939 1.00 91.12 161 VAL A CA 1
ATOM 1171 C C . VAL A 1 161 ? -16.158 -7.969 -1.583 1.00 91.12 161 VAL A C 1
ATOM 1173 O O . VAL A 1 161 ? -16.774 -8.880 -1.037 1.00 91.12 161 VAL A O 1
ATOM 1176 N N . GLU A 1 162 ? -15.583 -8.113 -2.773 1.00 90.44 162 GLU A N 1
ATOM 1177 C CA . GLU A 1 162 ? -15.451 -9.394 -3.475 1.00 90.44 162 GLU A CA 1
ATOM 1178 C C . GLU A 1 162 ? -13.970 -9.612 -3.796 1.00 90.44 162 GLU A C 1
ATOM 1180 O O . GLU A 1 162 ? -13.311 -8.727 -4.358 1.00 90.44 162 GLU A O 1
ATOM 1185 N N . ILE A 1 163 ? -13.445 -10.787 -3.449 1.00 90.62 163 ILE A N 1
ATOM 1186 C CA . ILE A 1 163 ? -12.085 -11.168 -3.827 1.00 90.62 163 ILE A CA 1
ATOM 1187 C C . ILE A 1 163 ? -12.094 -11.690 -5.263 1.00 90.62 163 ILE A C 1
ATOM 1189 O O . ILE A 1 163 ? -12.687 -12.721 -5.570 1.00 90.62 163 ILE A O 1
ATOM 1193 N N . VAL A 1 164 ? -11.395 -10.980 -6.149 1.00 90.12 164 VAL A N 1
ATOM 1194 C CA . VAL A 1 164 ? -11.326 -11.324 -7.584 1.00 90.12 164 VAL A CA 1
ATOM 1195 C C . VAL A 1 164 ? -10.225 -12.324 -7.924 1.00 90.12 164 VAL A C 1
ATOM 1197 O O . VAL A 1 164 ? -10.314 -13.030 -8.925 1.00 90.12 164 VAL A O 1
ATOM 1200 N N . ALA A 1 165 ? -9.172 -12.377 -7.109 1.00 91.75 165 ALA A N 1
ATOM 1201 C CA . ALA A 1 165 ? -8.054 -13.293 -7.267 1.00 91.75 165 ALA A CA 1
ATOM 1202 C C . ALA A 1 165 ? -7.313 -13.456 -5.938 1.00 91.75 165 ALA A C 1
ATOM 1204 O O . ALA A 1 165 ? -7.199 -12.515 -5.151 1.00 91.75 165 ALA A O 1
ATOM 1205 N N . ARG A 1 166 ? -6.791 -14.663 -5.716 1.00 91.06 166 ARG A N 1
ATOM 1206 C CA . ARG A 1 166 ? -5.949 -15.031 -4.571 1.00 91.06 166 ARG A CA 1
ATOM 1207 C C . ARG A 1 166 ? -4.602 -15.540 -5.079 1.00 91.06 166 ARG A C 1
ATOM 1209 O O . ARG A 1 166 ? -4.464 -15.830 -6.266 1.00 91.06 166 ARG A O 1
ATOM 1216 N N . ASN A 1 167 ? -3.644 -15.705 -4.168 1.00 90.94 167 ASN A N 1
ATOM 1217 C CA . ASN A 1 167 ? -2.303 -16.235 -4.460 1.00 90.94 167 ASN A CA 1
ATOM 1218 C C . ASN A 1 167 ? -1.506 -15.369 -5.451 1.00 90.94 167 ASN A C 1
ATOM 1220 O O . ASN A 1 167 ? -0.775 -15.885 -6.293 1.00 90.94 167 ASN A O 1
ATOM 1224 N N . LEU A 1 168 ? -1.673 -14.051 -5.342 1.00 94.19 168 LEU A N 1
ATOM 1225 C CA . LEU A 1 168 ? -0.867 -13.059 -6.044 1.00 94.19 168 LEU A CA 1
ATOM 1226 C C . LEU A 1 168 ? 0.288 -12.607 -5.148 1.00 94.19 168 LEU A C 1
ATOM 1228 O O . LEU A 1 168 ? 0.153 -12.525 -3.926 1.00 94.19 168 LEU A O 1
ATOM 1232 N N . GLU A 1 169 ? 1.412 -12.275 -5.759 1.00 93.94 169 GLU A N 1
ATOM 1233 C CA . GLU A 1 169 ? 2.623 -11.792 -5.111 1.00 93.94 169 GLU A CA 1
ATOM 1234 C C . GLU A 1 169 ? 2.763 -10.293 -5.349 1.00 93.94 169 GLU A C 1
ATOM 1236 O O . GLU A 1 169 ? 3.141 -9.848 -6.430 1.00 93.94 169 GLU A O 1
ATOM 1241 N N . THR A 1 170 ? 2.472 -9.504 -4.319 1.00 95.00 170 THR A N 1
ATOM 1242 C CA . THR A 1 170 ? 2.566 -8.036 -4.376 1.00 95.00 170 THR A CA 1
ATOM 1243 C C . THR A 1 170 ? 1.850 -7.450 -5.612 1.00 95.00 170 THR A C 1
ATOM 1245 O O . THR A 1 170 ? 2.501 -6.856 -6.479 1.00 95.00 170 THR A O 1
ATOM 1248 N N . PRO A 1 171 ? 0.522 -7.652 -5.736 1.00 95.62 171 PRO A N 1
ATOM 1249 C CA . PRO A 1 171 ? -0.260 -7.057 -6.816 1.00 95.62 171 PRO A CA 1
ATOM 1250 C C . PRO A 1 171 ? -0.176 -5.526 -6.754 1.00 95.62 171 PRO A C 1
ATOM 1252 O O . PRO A 1 171 ? -0.208 -4.958 -5.661 1.00 95.62 171 PRO A O 1
ATOM 1255 N N . TRP A 1 172 ? -0.061 -4.872 -7.912 1.00 95.00 172 TRP A N 1
ATOM 1256 C CA . TRP A 1 172 ? 0.171 -3.428 -8.006 1.00 95.00 172 TRP A CA 1
ATOM 1257 C C . TRP A 1 172 ? -0.977 -2.678 -8.686 1.00 95.00 172 TRP A C 1
ATOM 1259 O O . TRP A 1 172 ? -1.601 -1.824 -8.063 1.00 95.00 172 TRP A O 1
ATOM 1269 N N . ALA A 1 173 ? -1.285 -3.012 -9.939 1.00 95.81 173 ALA A N 1
ATOM 1270 C CA . ALA A 1 173 ? -2.350 -2.388 -10.719 1.00 95.81 173 ALA A CA 1
ATOM 1271 C C . ALA A 1 173 ? -3.256 -3.434 -11.374 1.00 95.81 173 ALA A C 1
ATOM 1273 O O . ALA A 1 173 ? -2.915 -4.618 -11.462 1.00 95.81 173 ALA A O 1
ATOM 1274 N N . LEU A 1 174 ? -4.424 -2.984 -11.832 1.00 96.62 174 LEU A N 1
ATOM 1275 C CA . LEU A 1 174 ? -5.391 -3.805 -12.548 1.00 96.62 174 LEU A CA 1
ATOM 1276 C C . LEU A 1 174 ? -6.022 -3.032 -13.705 1.00 96.62 174 LEU A C 1
ATOM 1278 O O . LEU A 1 174 ? -6.232 -1.829 -13.596 1.00 96.62 174 LEU A O 1
ATOM 1282 N N . ALA A 1 175 ? -6.376 -3.736 -14.780 1.00 95.88 175 ALA A N 1
ATOM 1283 C CA . ALA A 1 175 ? -7.122 -3.165 -15.898 1.00 95.88 175 ALA A CA 1
ATOM 1284 C C . ALA A 1 175 ? -8.061 -4.190 -16.536 1.00 95.88 175 ALA A C 1
ATOM 1286 O O . ALA A 1 175 ? -7.731 -5.371 -16.662 1.00 95.88 175 ALA A O 1
ATOM 1287 N N . PHE A 1 176 ? -9.239 -3.737 -16.957 1.00 95.00 176 PHE A N 1
ATOM 1288 C CA . PHE A 1 176 ? -10.226 -4.580 -17.626 1.00 95.00 176 PHE A CA 1
ATOM 1289 C C . PHE A 1 176 ? -10.030 -4.585 -19.136 1.00 95.00 176 PHE A C 1
ATOM 1291 O O . PHE A 1 176 ? -9.942 -3.533 -19.767 1.00 95.00 176 PHE A O 1
ATOM 1298 N N . LEU A 1 177 ? -10.037 -5.776 -19.724 1.00 93.25 177 LEU A N 1
ATOM 1299 C CA . LEU A 1 177 ? -10.159 -5.944 -21.163 1.00 93.25 177 LEU A CA 1
ATOM 1300 C C . LEU A 1 177 ? -11.633 -5.819 -21.596 1.00 93.25 177 LEU A C 1
ATOM 1302 O O . LEU A 1 177 ? -12.535 -6.142 -20.817 1.00 93.25 177 LEU A O 1
ATOM 1306 N N . PRO A 1 178 ? -11.908 -5.407 -22.851 1.00 91.69 178 PRO A N 1
ATOM 1307 C CA . PRO A 1 178 ? -13.276 -5.279 -23.366 1.00 91.69 178 PRO A CA 1
ATOM 1308 C C . PRO A 1 178 ? -14.087 -6.583 -23.360 1.00 91.69 178 PRO A C 1
ATOM 1310 O O . PRO A 1 178 ? -15.313 -6.540 -23.390 1.00 91.69 178 PRO A O 1
ATOM 1313 N N . ASP A 1 179 ? -13.414 -7.735 -23.337 1.00 88.69 179 ASP A N 1
ATOM 1314 C CA . ASP A 1 179 ? -14.028 -9.066 -23.270 1.00 88.69 179 ASP A CA 1
ATOM 1315 C C . ASP A 1 179 ? -14.335 -9.528 -21.831 1.00 88.69 179 ASP A C 1
ATOM 1317 O O . ASP A 1 179 ? -14.853 -10.625 -21.630 1.00 88.69 179 ASP A O 1
ATOM 1321 N N . GLY A 1 180 ? -14.048 -8.693 -20.827 1.00 91.00 180 GLY A N 1
ATOM 1322 C CA . GLY A 1 180 ? -14.313 -8.967 -19.415 1.00 91.00 180 GLY A CA 1
ATOM 1323 C C . GLY A 1 180 ? -13.171 -9.660 -18.670 1.00 91.00 180 GLY A C 1
ATOM 1324 O O . GLY A 1 180 ? -13.277 -9.836 -17.454 1.00 91.00 180 GLY A O 1
ATOM 1325 N N . ARG A 1 181 ? -12.070 -10.019 -19.344 1.00 93.50 181 ARG A N 1
ATOM 1326 C CA . ARG A 1 181 ? -10.849 -10.464 -18.658 1.00 93.50 181 ARG A CA 1
ATOM 1327 C C . ARG A 1 181 ? -10.245 -9.315 -17.849 1.00 93.50 181 ARG A C 1
ATOM 1329 O O . ARG A 1 181 ? -10.334 -8.150 -18.235 1.00 93.50 181 ARG A O 1
ATOM 1336 N N . LEU A 1 182 ? -9.596 -9.643 -16.738 1.00 95.06 182 LEU A N 1
ATOM 1337 C CA . LEU A 1 182 ? -8.897 -8.682 -15.885 1.00 95.06 182 LEU A CA 1
ATOM 1338 C C . LEU A 1 182 ? -7.392 -8.947 -15.931 1.00 95.06 182 LEU A C 1
ATOM 1340 O O . LEU A 1 182 ? -6.942 -10.068 -15.699 1.00 95.06 182 LEU A O 1
ATOM 1344 N N . LEU A 1 183 ? -6.623 -7.903 -16.212 1.00 95.75 183 LEU A N 1
ATOM 1345 C CA . LEU A 1 183 ? -5.172 -7.880 -16.109 1.00 95.75 183 LEU A CA 1
ATOM 1346 C C . LEU A 1 183 ? -4.774 -7.425 -14.708 1.00 95.75 183 LEU A C 1
ATOM 1348 O O . LEU A 1 183 ? -5.385 -6.501 -14.179 1.00 95.75 183 LEU A O 1
ATOM 1352 N N . ILE A 1 184 ? -3.758 -8.055 -14.121 1.00 97.25 184 ILE A N 1
ATOM 1353 C CA . ILE A 1 184 ? -3.195 -7.668 -12.820 1.00 97.25 184 ILE A CA 1
ATOM 1354 C C . ILE A 1 184 ? -1.673 -7.691 -12.921 1.00 97.25 184 ILE A C 1
ATOM 1356 O O . ILE A 1 184 ? -1.097 -8.722 -13.269 1.00 97.25 184 ILE A O 1
ATOM 1360 N N . THR A 1 185 ? -1.010 -6.585 -12.610 1.00 97.00 185 THR A N 1
ATOM 1361 C CA . THR A 1 185 ? 0.452 -6.545 -12.497 1.00 97.00 185 THR A CA 1
ATOM 1362 C C . THR A 1 185 ? 0.895 -6.970 -11.101 1.00 97.00 185 THR A C 1
ATOM 1364 O O . THR A 1 185 ? 0.254 -6.666 -10.097 1.00 97.00 185 THR A O 1
ATOM 1367 N N . GLU A 1 186 ? 2.011 -7.684 -11.032 1.00 96.81 186 GLU A N 1
ATOM 1368 C CA . GLU A 1 186 ? 2.701 -8.064 -9.804 1.00 96.81 186 GLU A CA 1
ATOM 1369 C C . GLU A 1 186 ? 4.094 -7.433 -9.821 1.00 96.81 186 GLU A C 1
ATOM 1371 O O . GLU A 1 186 ? 4.834 -7.582 -10.804 1.00 96.81 186 GLU A O 1
ATOM 1376 N N . ARG A 1 187 ? 4.471 -6.774 -8.717 1.00 95.06 187 ARG A N 1
ATOM 1377 C CA . ARG A 1 187 ? 5.737 -6.031 -8.591 1.00 95.06 187 ARG A CA 1
ATOM 1378 C C . ARG A 1 187 ? 6.978 -6.812 -9.065 1.00 95.06 187 ARG A C 1
ATOM 1380 O O . ARG A 1 187 ? 7.801 -6.192 -9.740 1.00 95.06 187 ARG A O 1
ATOM 1387 N N . PRO A 1 188 ? 7.107 -8.140 -8.831 1.00 95.06 188 PRO A N 1
ATOM 1388 C CA . PRO A 1 188 ? 8.238 -8.943 -9.315 1.00 95.06 188 PRO A CA 1
ATOM 1389 C C . PRO A 1 188 ? 8.360 -9.093 -10.844 1.00 95.06 188 PRO A C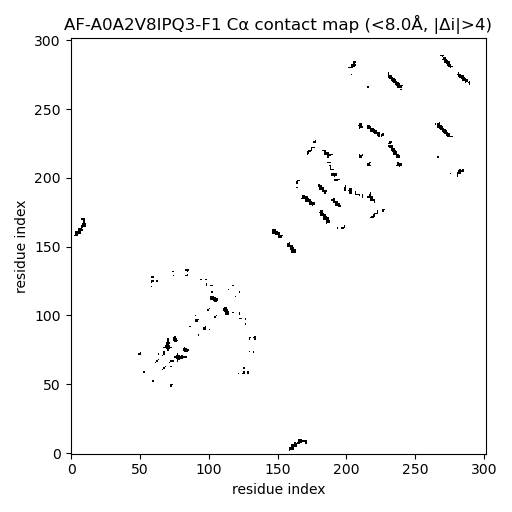 1
ATOM 1391 O O . PRO A 1 188 ? 9.224 -9.834 -11.312 1.00 95.06 188 PRO A O 1
ATOM 1394 N N . GLY A 1 189 ? 7.511 -8.441 -11.647 1.00 94.31 189 GLY A N 1
ATOM 1395 C CA . GLY A 1 189 ? 7.626 -8.448 -13.109 1.00 94.31 189 GLY A CA 1
ATOM 1396 C C . GLY A 1 189 ? 6.649 -9.374 -13.822 1.00 94.31 189 GLY A C 1
ATOM 1397 O O . GLY A 1 189 ? 6.946 -9.835 -14.924 1.00 94.31 189 GLY A O 1
ATOM 1398 N N . ARG A 1 190 ? 5.502 -9.691 -13.210 1.00 95.25 190 ARG A N 1
ATOM 1399 C CA . ARG A 1 190 ? 4.519 -10.617 -13.791 1.00 95.25 190 ARG A CA 1
ATOM 1400 C C . ARG A 1 190 ? 3.208 -9.911 -14.104 1.00 95.25 190 ARG A C 1
ATOM 1402 O O . ARG A 1 190 ? 2.727 -9.102 -13.324 1.00 95.25 190 ARG A O 1
ATOM 1409 N N . LEU A 1 191 ? 2.609 -10.267 -15.234 1.00 95.56 191 LEU A N 1
ATOM 1410 C CA . LEU A 1 191 ? 1.256 -9.867 -15.606 1.00 95.56 191 LEU A CA 1
ATOM 1411 C C . LEU A 1 191 ? 0.364 -11.106 -15.531 1.00 95.56 191 LEU A C 1
ATOM 1413 O O . LEU A 1 191 ? 0.628 -12.123 -16.178 1.00 95.56 191 LEU A O 1
ATOM 1417 N N . ARG A 1 192 ? -0.671 -11.036 -14.706 1.00 96.00 192 ARG A N 1
ATOM 1418 C CA . ARG A 1 192 ? -1.648 -12.094 -14.467 1.00 96.00 192 ARG A CA 1
ATOM 1419 C C . ARG A 1 192 ? -2.943 -11.778 -15.192 1.00 96.00 192 ARG A C 1
ATOM 1421 O O . ARG A 1 192 ? -3.286 -10.616 -15.381 1.00 96.00 192 ARG A O 1
ATOM 1428 N N . ILE A 1 193 ? -3.659 -12.828 -15.577 1.00 95.00 193 ILE A N 1
ATOM 1429 C CA . ILE A 1 193 ? -4.967 -12.717 -16.215 1.00 95.00 193 ILE A CA 1
ATOM 1430 C C . ILE A 1 193 ? -5.972 -13.466 -15.351 1.00 95.00 193 ILE A C 1
ATOM 1432 O O . ILE A 1 193 ? -5.762 -14.636 -15.027 1.00 95.00 193 ILE A O 1
ATOM 1436 N N . VAL A 1 194 ? -7.061 -12.797 -14.996 1.00 94.88 194 VAL A N 1
ATOM 1437 C CA . VAL A 1 194 ? -8.270 -13.431 -14.478 1.00 94.88 194 VAL A CA 1
ATOM 1438 C C . VAL A 1 194 ? -9.263 -13.516 -15.625 1.00 94.88 194 VAL A C 1
ATOM 1440 O O . VAL A 1 194 ? -9.614 -12.509 -16.237 1.00 94.88 194 VAL A O 1
ATOM 1443 N N . ASP A 1 195 ? -9.709 -14.730 -15.907 1.00 92.12 195 ASP A N 1
ATOM 1444 C CA . ASP A 1 195 ? -10.654 -15.035 -16.967 1.00 92.12 195 ASP A CA 1
ATOM 1445 C C . ASP A 1 195 ? -11.866 -15.757 -16.371 1.00 92.12 195 ASP A C 1
ATOM 1447 O O . ASP A 1 195 ? -11.721 -16.744 -15.646 1.00 92.12 195 ASP A O 1
ATOM 1451 N N . HIS A 1 196 ? -13.066 -15.227 -16.615 1.00 90.00 196 HIS A N 1
ATOM 1452 C CA . HIS A 1 196 ? -14.318 -15.730 -16.034 1.00 90.00 196 HIS A CA 1
ATOM 1453 C C . HIS A 1 196 ? -14.245 -15.953 -14.505 1.00 90.00 196 HIS A C 1
ATOM 1455 O O . HIS A 1 196 ? -14.712 -16.967 -13.982 1.00 90.00 196 HIS A O 1
ATOM 1461 N N . GLY A 1 197 ? -13.616 -15.019 -13.780 1.00 88.12 197 GLY A N 1
ATOM 1462 C CA . GLY A 1 197 ? -13.448 -15.086 -12.321 1.00 88.12 197 GLY A CA 1
ATOM 1463 C C . GLY A 1 197 ? -12.393 -16.085 -11.834 1.00 88.12 197 GLY A C 1
ATOM 1464 O O . GLY A 1 197 ? -12.288 -16.319 -10.633 1.00 88.12 197 GLY A O 1
ATOM 1465 N N . ARG A 1 198 ? -11.603 -16.683 -12.735 1.00 92.06 198 ARG A N 1
ATOM 1466 C CA . ARG A 1 198 ? -10.508 -17.595 -12.388 1.00 92.06 198 ARG A CA 1
ATOM 1467 C C . ARG A 1 198 ? -9.166 -17.020 -12.807 1.00 92.06 198 ARG A C 1
ATOM 1469 O O . ARG A 1 198 ? -8.967 -16.665 -13.964 1.00 92.06 198 ARG A O 1
ATOM 1476 N N . LEU A 1 199 ? -8.229 -16.974 -11.867 1.00 94.81 199 LEU A N 1
ATOM 1477 C CA . LEU A 1 199 ? -6.838 -16.647 -12.156 1.00 94.81 199 LEU A CA 1
ATOM 1478 C C . LEU A 1 199 ? -6.233 -17.746 -13.041 1.00 94.81 199 LEU A C 1
ATOM 1480 O O . LEU A 1 199 ? -6.227 -18.916 -12.655 1.00 94.81 199 LEU A O 1
ATOM 1484 N N . LEU A 1 200 ? -5.716 -17.376 -14.213 1.00 93.44 200 LEU A N 1
ATOM 1485 C CA . LEU A 1 200 ? -4.984 -18.310 -15.065 1.00 93.44 200 LEU A CA 1
ATOM 1486 C C . LEU A 1 200 ? -3.710 -18.788 -14.344 1.00 93.44 200 LEU A C 1
ATOM 1488 O O . LEU A 1 200 ? -3.082 -17.990 -13.638 1.00 93.44 200 LEU A O 1
ATOM 1492 N N . PRO A 1 201 ? -3.312 -20.066 -14.503 1.00 91.12 201 PRO A N 1
ATOM 1493 C CA . PRO A 1 201 ? -2.208 -20.657 -13.744 1.00 91.12 201 PRO A CA 1
ATOM 1494 C C . PRO A 1 201 ? -0.859 -20.021 -14.087 1.00 91.12 201 PRO A C 1
ATOM 1496 O O . PRO A 1 201 ? -0.075 -19.708 -13.187 1.00 91.12 201 PRO A O 1
ATOM 1499 N N . ASP A 1 202 ? -0.631 -19.749 -15.370 1.00 91.81 202 ASP A N 1
ATOM 1500 C CA . ASP A 1 202 ? 0.618 -19.181 -15.860 1.00 91.81 202 ASP A CA 1
ATOM 1501 C C . ASP A 1 202 ? 0.513 -17.662 -16.046 1.00 91.81 202 ASP A C 1
ATOM 1503 O O . ASP A 1 202 ? -0.466 -17.179 -16.633 1.00 91.81 202 ASP A O 1
ATOM 1507 N N . PRO A 1 203 ? 1.528 -16.896 -15.607 1.00 92.75 203 PRO A N 1
ATOM 1508 C CA . PRO A 1 203 ? 1.632 -15.488 -15.953 1.00 92.75 203 PRO A CA 1
ATOM 1509 C C . PRO A 1 203 ? 1.869 -15.319 -17.458 1.00 92.75 203 PRO A C 1
ATOM 1511 O O . PRO A 1 203 ? 2.343 -16.218 -18.160 1.00 92.75 203 PRO A O 1
ATOM 1514 N N . VAL A 1 204 ? 1.574 -14.123 -17.951 1.00 90.06 204 VAL A N 1
ATOM 1515 C CA . VAL A 1 204 ? 1.870 -13.722 -19.322 1.00 90.06 204 VAL A CA 1
ATOM 1516 C C . VAL A 1 204 ? 3.380 -13.728 -19.559 1.00 90.06 204 VAL A C 1
ATOM 1518 O O . VAL A 1 204 ? 4.157 -13.174 -18.782 1.00 90.06 204 VAL A O 1
ATOM 1521 N N . LYS A 1 205 ? 3.793 -14.354 -20.661 1.00 87.56 205 LYS A N 1
ATOM 1522 C CA . LYS A 1 205 ? 5.192 -14.458 -21.092 1.00 87.56 205 LYS A CA 1
ATOM 1523 C C . LYS A 1 205 ? 5.605 -13.254 -21.942 1.00 87.56 205 LYS A C 1
ATOM 1525 O O . LYS A 1 205 ? 4.760 -12.599 -22.547 1.00 87.56 205 LYS A O 1
ATOM 1530 N N . GLY A 1 206 ? 6.913 -13.017 -22.044 1.00 84.31 206 GLY A N 1
ATOM 1531 C CA . GLY A 1 206 ? 7.479 -11.986 -22.925 1.00 84.31 206 GLY A CA 1
ATOM 1532 C C . GLY A 1 206 ? 7.491 -10.574 -22.339 1.00 84.31 206 GLY A C 1
ATOM 1533 O O . GLY A 1 206 ? 7.666 -9.622 -23.089 1.00 84.31 206 GLY A O 1
ATOM 1534 N N . LEU A 1 207 ? 7.306 -10.432 -21.024 1.00 87.94 207 LEU A N 1
ATOM 1535 C CA . LEU A 1 207 ? 7.402 -9.150 -20.322 1.00 87.94 207 LEU A CA 1
ATOM 1536 C C . LEU A 1 207 ? 8.861 -8.673 -20.199 1.00 87.94 207 LEU A C 1
ATOM 1538 O O . LEU A 1 207 ? 9.778 -9.500 -20.266 1.00 87.94 207 LEU A O 1
ATOM 1542 N N . PRO A 1 208 ? 9.099 -7.361 -19.998 1.00 84.75 208 PRO A N 1
ATOM 1543 C CA . PRO A 1 208 ? 10.440 -6.840 -19.767 1.00 84.75 208 PRO A CA 1
ATOM 1544 C C . PRO A 1 208 ? 11.034 -7.409 -18.477 1.00 84.75 208 PRO A C 1
ATOM 1546 O O . PRO A 1 208 ? 10.318 -7.705 -17.518 1.00 84.75 208 PRO A O 1
ATOM 1549 N N . LYS A 1 209 ? 12.364 -7.497 -18.421 1.00 87.94 209 LYS A N 1
ATOM 1550 C CA . LYS A 1 209 ? 13.057 -7.758 -17.160 1.00 87.94 209 LYS A CA 1
ATOM 1551 C C . LYS A 1 209 ? 13.003 -6.494 -16.303 1.00 87.94 209 LYS A C 1
ATOM 1553 O O . LYS A 1 209 ? 13.614 -5.493 -16.661 1.00 87.94 209 LYS A O 1
ATOM 1558 N N . VAL A 1 210 ? 12.308 -6.561 -15.172 1.00 90.12 210 VAL A N 1
ATOM 1559 C CA . VAL A 1 210 ? 12.177 -5.422 -14.255 1.00 90.12 210 VAL A CA 1
ATOM 1560 C C . VAL A 1 210 ? 13.295 -5.376 -13.215 1.00 90.12 210 VAL A C 1
ATOM 1562 O O . VAL A 1 210 ? 13.916 -6.389 -12.881 1.00 90.12 210 VAL A O 1
ATOM 1565 N N . TRP A 1 211 ? 13.531 -4.185 -12.676 1.00 88.31 211 TRP A N 1
ATOM 1566 C CA . TRP A 1 211 ? 14.341 -3.954 -11.487 1.00 88.31 211 TRP A CA 1
ATOM 1567 C C . TRP A 1 211 ? 13.449 -3.955 -10.241 1.00 88.31 211 TRP A C 1
ATOM 1569 O O . TRP A 1 211 ? 12.889 -2.925 -9.876 1.00 88.31 211 TRP A O 1
ATOM 1579 N N . GLU A 1 212 ? 13.311 -5.109 -9.584 1.00 89.25 212 GLU A N 1
ATOM 1580 C CA . GLU A 1 212 ? 12.558 -5.229 -8.328 1.00 89.25 212 GLU A CA 1
ATOM 1581 C C . GLU A 1 212 ? 13.469 -4.987 -7.112 1.00 89.25 212 GLU A C 1
ATOM 1583 O O . GLU A 1 212 ? 13.959 -5.920 -6.477 1.00 89.25 212 GLU A O 1
ATOM 1588 N N . LYS A 1 213 ? 13.747 -3.719 -6.794 1.00 83.12 213 LYS A N 1
ATOM 1589 C CA . LYS A 1 213 ? 14.374 -3.324 -5.521 1.00 83.12 213 LYS A CA 1
ATOM 1590 C C . LYS A 1 213 ? 13.773 -2.031 -5.009 1.00 83.12 213 LYS A C 1
ATOM 1592 O O . LYS A 1 213 ? 13.524 -1.129 -5.801 1.00 83.12 213 LYS A O 1
ATOM 1597 N N . GLN A 1 214 ? 13.668 -1.915 -3.684 1.00 83.62 214 GLN A N 1
ATOM 1598 C CA . GLN A 1 214 ? 13.083 -0.747 -3.019 1.00 83.62 214 GLN A CA 1
ATOM 1599 C C . GLN A 1 214 ? 11.693 -0.466 -3.607 1.00 83.62 214 GLN A C 1
ATOM 1601 O O . GLN A 1 214 ? 10.813 -1.317 -3.487 1.00 83.62 214 GLN A O 1
ATOM 1606 N N . ASP A 1 215 ? 11.537 0.666 -4.289 1.00 81.62 215 ASP A N 1
ATOM 1607 C CA . ASP A 1 215 ? 10.285 1.084 -4.911 1.00 81.62 215 ASP A CA 1
ATOM 1608 C C . ASP A 1 215 ? 10.149 0.621 -6.367 1.00 81.62 215 ASP A C 1
ATOM 1610 O O . ASP A 1 215 ? 9.143 0.925 -6.986 1.00 81.62 215 ASP A O 1
ATOM 1614 N N . GLY A 1 216 ? 11.128 -0.105 -6.919 1.00 87.31 216 GLY A N 1
ATOM 1615 C CA . GLY A 1 216 ? 11.156 -0.599 -8.298 1.00 87.31 216 GLY A CA 1
ATOM 1616 C C . GLY A 1 216 ? 10.335 -1.874 -8.542 1.00 87.31 216 GLY A C 1
ATOM 1617 O O . GLY A 1 216 ? 10.206 -2.727 -7.660 1.00 87.31 216 GLY A O 1
ATOM 1618 N N . GLY A 1 217 ? 9.830 -2.044 -9.768 1.00 91.75 217 GLY A N 1
ATOM 1619 C CA . GLY A 1 217 ? 9.147 -3.264 -10.209 1.00 91.75 217 GLY A CA 1
ATOM 1620 C C . GLY A 1 217 ? 8.350 -3.087 -11.503 1.00 91.75 217 GLY A C 1
ATOM 1621 O O . GLY A 1 217 ? 8.610 -2.171 -12.283 1.00 91.75 217 GLY A O 1
ATOM 1622 N N . LEU A 1 218 ? 7.380 -3.977 -11.730 1.00 93.12 218 LEU A N 1
ATOM 1623 C CA . LEU A 1 218 ? 6.297 -3.770 -12.699 1.00 93.12 218 LEU A CA 1
ATOM 1624 C C . LEU A 1 218 ? 5.135 -3.059 -12.004 1.00 93.12 218 LEU A C 1
ATOM 1626 O O . LEU A 1 218 ? 4.636 -3.552 -10.992 1.00 93.12 218 LEU A O 1
ATOM 1630 N N . PHE A 1 219 ? 4.714 -1.925 -12.554 1.00 93.44 219 PHE A N 1
ATOM 1631 C CA . PHE A 1 219 ? 3.728 -1.051 -11.937 1.00 93.44 219 PHE A CA 1
ATOM 1632 C C . PHE A 1 219 ? 2.401 -1.100 -12.677 1.00 93.44 219 PHE A C 1
ATOM 1634 O O . PHE A 1 219 ? 1.648 -2.052 -12.519 1.00 93.44 219 PHE A O 1
ATOM 1641 N N . ASP A 1 220 ? 2.085 -0.068 -13.445 1.00 94.00 220 ASP A N 1
ATOM 1642 C CA . ASP A 1 220 ? 0.756 0.140 -13.989 1.00 94.00 220 ASP A CA 1
ATOM 1643 C C . ASP A 1 220 ? 0.540 -0.625 -15.295 1.00 94.00 220 ASP A C 1
ATOM 1645 O O . ASP A 1 220 ? 1.490 -0.911 -16.035 1.00 94.00 220 ASP A O 1
ATOM 1649 N N . VAL A 1 221 ? -0.723 -0.925 -15.580 1.00 93.94 221 VAL A N 1
ATOM 1650 C CA . VAL A 1 221 ? -1.185 -1.477 -16.849 1.00 93.94 221 VAL A CA 1
ATOM 1651 C C . VAL A 1 221 ? -2.407 -0.699 -17.313 1.00 93.94 221 VAL A C 1
ATOM 1653 O O . VAL A 1 221 ? -3.383 -0.591 -16.585 1.00 93.94 221 VAL A O 1
ATOM 1656 N N . GLU A 1 222 ? -2.381 -0.214 -18.549 1.00 94.44 222 GLU A N 1
ATOM 1657 C CA . GLU A 1 222 ? -3.516 0.479 -19.162 1.00 94.44 222 GLU A CA 1
ATOM 1658 C C . GLU A 1 222 ? -3.885 -0.190 -20.485 1.00 94.44 222 GLU A C 1
ATOM 1660 O O . GLU A 1 222 ? -3.019 -0.655 -21.233 1.00 94.44 222 GLU A O 1
ATOM 1665 N N . VAL A 1 223 ? -5.178 -0.249 -20.794 1.00 91.88 223 VAL A N 1
ATOM 1666 C CA . VAL A 1 223 ? -5.688 -0.914 -21.996 1.00 91.88 223 VAL A CA 1
ATOM 1667 C C . VAL A 1 223 ? -6.014 0.148 -23.035 1.00 91.88 223 VAL A C 1
ATOM 1669 O O . VAL A 1 223 ? -6.728 1.109 -22.765 1.00 91.88 223 VAL A O 1
ATOM 1672 N N . HIS A 1 224 ? -5.511 -0.006 -24.260 1.00 90.00 224 HIS A N 1
ATOM 1673 C CA . HIS A 1 224 ? -5.783 0.967 -25.311 1.00 90.00 224 HIS A CA 1
ATOM 1674 C C . HIS A 1 224 ? -7.300 1.064 -25.573 1.00 90.00 224 HIS A C 1
ATOM 1676 O O . HIS A 1 224 ? -7.953 0.035 -25.755 1.00 90.00 224 HIS A O 1
ATOM 1682 N N . PRO A 1 225 ? -7.874 2.270 -25.762 1.00 91.19 225 PRO A N 1
ATOM 1683 C CA . PRO A 1 225 ? -9.305 2.445 -26.057 1.00 91.19 225 PRO A CA 1
ATOM 1684 C C . PRO A 1 225 ? -9.843 1.705 -27.299 1.00 91.19 225 PRO A C 1
ATOM 1686 O O . PRO A 1 225 ? -11.047 1.631 -27.513 1.00 91.19 225 PRO A O 1
ATOM 1689 N N . GLN A 1 226 ? -8.957 1.176 -28.148 1.00 90.62 226 GLN A N 1
ATOM 1690 C CA . GLN A 1 226 ? -9.272 0.445 -29.377 1.00 90.62 226 GLN A CA 1
ATOM 1691 C C . GLN A 1 226 ? -8.728 -0.988 -29.306 1.00 90.62 226 GLN A C 1
ATOM 1693 O O . GLN A 1 226 ? -8.455 -1.595 -30.341 1.00 90.62 226 GLN A O 1
ATOM 1698 N N . TYR A 1 227 ? -8.577 -1.535 -28.095 1.00 87.00 227 TYR A N 1
ATOM 1699 C CA . TYR A 1 227 ? -8.013 -2.861 -27.856 1.00 87.00 227 TYR A CA 1
ATOM 1700 C C . TYR A 1 227 ? -8.693 -3.950 -28.695 1.00 87.00 227 TYR A C 1
ATOM 1702 O O . TYR A 1 227 ? -8.009 -4.786 -29.263 1.00 87.00 227 TYR A O 1
ATOM 1710 N N . SER A 1 228 ? -10.013 -3.899 -28.907 1.00 86.56 228 SER A N 1
ATOM 1711 C CA . SER A 1 228 ? -10.713 -4.865 -29.777 1.00 86.56 228 SER A CA 1
ATOM 1712 C C . SER A 1 228 ? -10.253 -4.860 -31.245 1.00 86.56 228 SER A C 1
ATOM 1714 O O . SER A 1 228 ? -10.623 -5.752 -31.999 1.00 86.56 228 SER A O 1
ATOM 1716 N N . ARG A 1 229 ? -9.506 -3.836 -31.677 1.00 87.38 229 ARG A N 1
ATOM 1717 C CA . ARG A 1 229 ? -8.956 -3.699 -33.034 1.00 87.38 229 ARG A CA 1
ATOM 1718 C C . ARG A 1 229 ? -7.449 -3.897 -33.078 1.00 87.38 229 ARG A C 1
ATOM 1720 O O . ARG A 1 229 ? -6.949 -4.450 -34.050 1.00 87.38 229 ARG A O 1
ATOM 1727 N N . ASN A 1 230 ? -6.736 -3.362 -32.089 1.00 85.75 230 ASN A N 1
ATOM 1728 C CA . ASN A 1 230 ? -5.276 -3.315 -32.105 1.00 85.75 230 ASN A CA 1
ATOM 1729 C C . ASN A 1 230 ? -4.627 -4.235 -31.068 1.00 85.75 230 ASN A C 1
ATOM 1731 O O . ASN A 1 230 ? -3.484 -4.632 -31.266 1.00 85.75 230 ASN A O 1
ATOM 1735 N N . GLU A 1 231 ? -5.359 -4.587 -30.012 1.00 85.69 231 GLU A N 1
ATOM 1736 C CA . GLU A 1 231 ? -4.925 -5.402 -28.879 1.00 85.69 231 GLU A CA 1
ATOM 1737 C C . GLU A 1 231 ? -3.786 -4.772 -28.065 1.00 85.69 231 GLU A C 1
ATOM 1739 O O . GLU A 1 231 ? -2.948 -5.478 -27.520 1.00 85.69 231 GLU A O 1
ATOM 1744 N N . TRP A 1 232 ? -3.712 -3.440 -27.985 1.00 86.00 232 TRP A N 1
ATOM 1745 C CA . TRP A 1 232 ? -2.615 -2.766 -27.283 1.00 86.00 232 TRP A CA 1
ATOM 1746 C C . TRP A 1 232 ? -2.884 -2.622 -25.789 1.00 86.00 232 TRP A C 1
ATOM 1748 O O . TRP A 1 232 ? -3.909 -2.077 -25.382 1.00 86.00 232 TRP A O 1
ATOM 1758 N N . ILE A 1 233 ? -1.902 -3.004 -24.982 1.00 87.75 233 ILE A N 1
ATOM 1759 C CA . ILE A 1 233 ? -1.768 -2.561 -23.592 1.00 87.75 233 ILE A CA 1
ATOM 1760 C C . ILE A 1 233 ? -0.511 -1.714 -23.429 1.00 87.75 233 ILE A C 1
ATOM 1762 O O . ILE A 1 233 ? 0.428 -1.844 -24.214 1.00 87.75 233 ILE A O 1
ATOM 1766 N N . TYR A 1 234 ? -0.485 -0.896 -22.388 1.00 89.06 234 TYR A N 1
ATOM 1767 C CA . TYR A 1 234 ? 0.658 -0.106 -21.960 1.00 89.06 234 TYR A CA 1
ATOM 1768 C C . TYR A 1 234 ? 1.084 -0.572 -20.575 1.00 89.06 234 TYR A C 1
ATOM 1770 O O . TYR A 1 234 ? 0.237 -0.762 -19.710 1.00 89.06 234 TYR A O 1
ATOM 1778 N N . LEU A 1 235 ? 2.384 -0.760 -20.371 1.00 89.81 235 LEU A N 1
ATOM 1779 C CA . LEU A 1 235 ? 2.957 -1.138 -19.078 1.00 89.81 235 LEU A CA 1
ATOM 1780 C C . LEU A 1 235 ? 3.912 -0.054 -18.607 1.00 89.81 235 LEU A C 1
ATOM 1782 O O . LEU A 1 235 ? 4.710 0.405 -19.419 1.00 89.81 235 LEU A O 1
ATOM 1786 N N . SER A 1 236 ? 3.887 0.291 -17.321 1.00 89.25 236 SER A N 1
ATOM 1787 C CA . SER A 1 236 ? 4.954 1.070 -16.684 1.00 89.25 236 SER A CA 1
ATOM 1788 C C . SER A 1 236 ? 5.795 0.175 -15.776 1.00 89.25 236 SER A C 1
ATOM 1790 O O . SER A 1 236 ? 5.272 -0.675 -15.054 1.00 89.25 236 SER A O 1
ATOM 1792 N N . TYR A 1 237 ? 7.117 0.317 -15.839 1.00 91.38 237 TYR A N 1
ATOM 1793 C CA . TYR A 1 237 ? 8.043 -0.506 -15.062 1.00 91.38 237 TYR A CA 1
ATOM 1794 C C . TYR A 1 237 ? 9.377 0.201 -14.839 1.00 91.38 237 TYR A C 1
ATOM 1796 O O . TYR A 1 237 ? 9.738 1.110 -15.585 1.00 91.38 237 TYR A O 1
ATOM 1804 N N . SER A 1 238 ? 10.114 -0.250 -13.826 1.00 88.94 238 SER A N 1
ATOM 1805 C CA . SER A 1 238 ? 11.508 0.128 -13.597 1.00 88.94 238 SER A CA 1
ATOM 1806 C C . SER A 1 238 ? 12.455 -0.867 -14.252 1.00 88.94 238 SER A C 1
ATOM 1808 O O . SER A 1 238 ? 12.295 -2.081 -14.112 1.00 88.94 238 SER A O 1
ATOM 1810 N N . GLU A 1 239 ? 13.511 -0.359 -14.872 1.00 86.00 239 GLU A N 1
ATOM 1811 C CA . GLU A 1 239 ? 14.651 -1.150 -15.326 1.00 86.00 239 GLU A CA 1
ATOM 1812 C C . GLU A 1 239 ? 15.975 -0.461 -15.001 1.00 86.00 239 GLU A C 1
ATOM 1814 O O . GLU A 1 239 ? 16.032 0.721 -14.658 1.00 86.00 239 GLU A O 1
ATOM 1819 N N . THR A 1 240 ? 17.057 -1.223 -15.111 1.00 83.50 240 THR A N 1
ATOM 1820 C CA . THR A 1 240 ? 18.415 -0.692 -15.019 1.00 83.50 240 THR A CA 1
ATOM 1821 C C . THR A 1 240 ? 18.901 -0.255 -16.390 1.00 83.50 240 THR A C 1
ATOM 1823 O O . THR A 1 240 ? 18.770 -1.011 -17.354 1.00 83.50 240 THR A O 1
ATOM 1826 N N . LEU A 1 241 ? 19.565 0.898 -16.458 1.00 78.62 241 LEU A N 1
ATOM 1827 C CA . LEU A 1 241 ? 20.252 1.322 -17.674 1.00 78.62 241 LEU A CA 1
ATOM 1828 C C . LEU A 1 241 ? 21.354 0.320 -18.074 1.00 78.62 241 LEU A C 1
ATOM 1830 O O . LEU A 1 241 ? 21.978 -0.293 -17.196 1.00 78.62 241 LEU A O 1
ATOM 1834 N N . PRO A 1 242 ? 21.638 0.167 -19.382 1.00 78.88 242 PRO A N 1
ATOM 1835 C CA . PRO A 1 242 ? 22.761 -0.637 -19.851 1.00 78.88 242 PRO A CA 1
ATOM 1836 C C . PRO A 1 242 ? 24.071 -0.247 -19.151 1.00 78.88 242 PRO A C 1
ATOM 1838 O O . PRO A 1 242 ? 24.416 0.929 -19.073 1.00 78.88 242 PRO A O 1
ATOM 1841 N N . GLY A 1 243 ? 24.802 -1.240 -18.637 1.00 78.12 243 GLY A N 1
ATOM 1842 C CA . GLY A 1 243 ? 26.070 -1.026 -17.928 1.00 78.12 243 GLY A CA 1
ATOM 1843 C C . GLY A 1 243 ? 25.945 -0.686 -16.438 1.00 78.12 243 GLY A C 1
ATOM 1844 O O . GLY A 1 243 ? 26.966 -0.494 -15.782 1.00 78.12 243 GLY A O 1
ATOM 1845 N N . TYR A 1 244 ? 24.733 -0.643 -15.876 1.00 77.38 244 TYR A N 1
ATOM 1846 C CA . TYR A 1 244 ? 24.552 -0.447 -14.439 1.00 77.38 244 TYR A CA 1
ATOM 1847 C C . TYR A 1 244 ? 25.158 -1.597 -13.620 1.00 77.38 244 TYR A C 1
ATOM 1849 O O . TYR A 1 244 ? 24.833 -2.770 -13.821 1.00 77.38 244 TYR A O 1
ATOM 1857 N N . VAL A 1 245 ? 25.983 -1.233 -12.637 1.00 76.81 245 VAL A N 1
ATOM 1858 C CA . VAL A 1 245 ? 26.500 -2.131 -11.602 1.00 76.81 245 VAL A CA 1
ATOM 1859 C C . VAL A 1 245 ? 25.914 -1.678 -10.263 1.00 76.81 245 VAL A C 1
ATOM 1861 O O . VAL A 1 245 ? 26.075 -0.510 -9.903 1.00 76.81 245 VAL A O 1
ATOM 1864 N N . PRO A 1 246 ? 25.213 -2.552 -9.519 1.00 69.38 246 PRO A N 1
ATOM 1865 C CA . PRO A 1 246 ? 24.652 -2.176 -8.231 1.00 69.38 246 PRO A CA 1
ATOM 1866 C C . PRO A 1 246 ? 25.761 -1.825 -7.230 1.00 69.38 246 PRO A C 1
ATOM 1868 O O . PRO A 1 246 ? 26.789 -2.508 -7.211 1.00 69.38 246 PRO A O 1
ATOM 1871 N N . PRO A 1 247 ? 25.561 -0.806 -6.372 1.00 70.06 247 PRO A N 1
ATOM 1872 C CA . PRO A 1 247 ? 26.508 -0.522 -5.307 1.00 70.06 247 PRO A CA 1
ATOM 1873 C C . PRO A 1 247 ? 26.612 -1.736 -4.369 1.00 70.06 247 PRO A C 1
ATOM 1875 O O . PRO A 1 247 ? 25.617 -2.452 -4.178 1.00 70.06 247 PRO A O 1
ATOM 1878 N N . PRO A 1 248 ? 27.798 -1.994 -3.790 1.00 73.44 248 PRO A N 1
ATOM 1879 C CA . PRO A 1 248 ? 27.946 -3.037 -2.786 1.00 73.44 248 PRO A CA 1
ATOM 1880 C C . PRO A 1 248 ? 26.983 -2.779 -1.612 1.00 73.44 248 PRO A C 1
ATOM 1882 O O . PRO A 1 248 ? 26.646 -1.621 -1.344 1.00 73.44 248 PRO A O 1
ATOM 1885 N N . PRO A 1 249 ? 26.514 -3.831 -0.914 1.00 68.25 249 PRO A N 1
ATOM 1886 C CA . PRO A 1 249 ? 25.676 -3.666 0.270 1.00 68.25 249 PRO A CA 1
ATOM 1887 C C . PRO A 1 249 ? 26.344 -2.707 1.258 1.00 68.25 249 PRO A C 1
ATOM 1889 O O . PRO A 1 249 ? 27.552 -2.806 1.477 1.00 68.25 249 PRO A O 1
ATOM 1892 N N . ALA A 1 250 ? 25.574 -1.792 1.851 1.00 60.97 250 ALA A N 1
ATOM 1893 C CA . ALA A 1 250 ? 26.100 -0.926 2.899 1.00 60.97 250 ALA A CA 1
ATOM 1894 C C . ALA A 1 250 ? 26.687 -1.803 4.017 1.00 60.97 250 ALA A C 1
ATOM 1896 O O . ALA A 1 250 ? 26.001 -2.685 4.541 1.00 60.97 250 ALA A O 1
ATOM 1897 N N . ALA A 1 251 ? 27.966 -1.598 4.340 1.00 52.88 251 ALA A N 1
ATOM 1898 C CA . ALA A 1 251 ? 28.597 -2.267 5.468 1.00 52.88 251 ALA A CA 1
ATOM 1899 C C . ALA A 1 251 ? 27.830 -1.906 6.749 1.00 52.88 251 ALA A C 1
ATOM 1901 O O . ALA A 1 251 ? 27.469 -0.746 6.944 1.00 52.88 251 ALA A O 1
ATOM 1902 N N . ALA 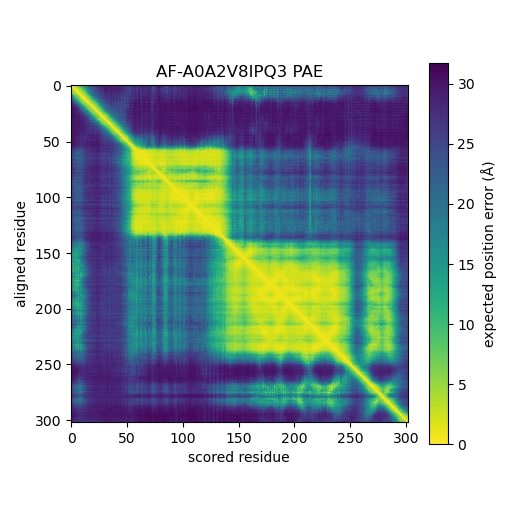A 1 2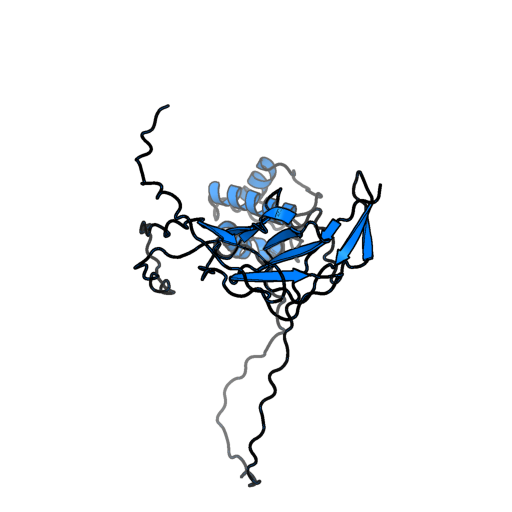52 ? 27.586 -2.895 7.611 1.00 48.81 252 ALA A N 1
ATOM 1903 C CA . ALA A 1 252 ? 26.736 -2.763 8.795 1.00 48.81 252 ALA A CA 1
ATOM 1904 C C . ALA A 1 252 ? 27.232 -1.741 9.848 1.00 48.81 252 ALA A C 1
ATOM 1906 O O . ALA A 1 252 ? 26.479 -1.442 10.766 1.00 48.81 252 ALA A O 1
ATOM 1907 N N . ASP A 1 253 ? 28.433 -1.168 9.687 1.00 41.06 253 ASP A N 1
ATOM 1908 C CA . ASP A 1 253 ? 29.119 -0.349 10.702 1.00 41.06 253 ASP A CA 1
ATOM 1909 C C . ASP A 1 253 ? 29.564 1.053 10.227 1.00 41.06 253 ASP A C 1
ATOM 1911 O O . ASP A 1 253 ? 30.478 1.655 10.792 1.00 41.06 253 ASP A O 1
ATOM 1915 N N . ALA A 1 254 ? 28.957 1.629 9.185 1.00 42.53 254 ALA A N 1
ATOM 1916 C CA . ALA A 1 254 ? 29.363 2.958 8.713 1.00 42.53 254 ALA A CA 1
ATOM 1917 C C . ALA A 1 254 ? 28.760 4.109 9.554 1.00 42.53 254 ALA A C 1
ATOM 1919 O O . ALA A 1 254 ? 27.836 4.798 9.126 1.00 42.53 254 ALA A O 1
ATOM 1920 N N . THR A 1 255 ? 29.333 4.372 10.733 1.00 43.91 255 THR A N 1
ATOM 1921 C CA . THR A 1 255 ? 29.106 5.580 11.562 1.00 43.91 255 THR A CA 1
ATOM 1922 C C . THR A 1 255 ? 29.821 6.807 10.976 1.00 43.91 255 THR A C 1
ATOM 1924 O O . THR A 1 255 ? 30.528 7.532 11.674 1.00 43.91 255 THR A O 1
ATOM 1927 N N . THR A 1 256 ? 29.707 7.052 9.670 1.00 38.12 256 THR A N 1
ATOM 1928 C CA . THR A 1 256 ? 30.390 8.184 9.029 1.00 38.12 256 THR A CA 1
ATOM 1929 C C . THR A 1 256 ? 29.388 9.100 8.350 1.00 38.12 256 THR A C 1
ATOM 1931 O O . THR A 1 256 ? 28.844 8.821 7.284 1.00 38.12 256 THR A O 1
ATOM 1934 N N . THR A 1 257 ? 29.161 10.227 9.016 1.00 41.38 257 THR A N 1
ATOM 1935 C CA . THR A 1 257 ? 28.458 11.421 8.562 1.00 41.38 257 THR A CA 1
ATOM 1936 C C . THR A 1 257 ? 29.186 12.024 7.362 1.00 41.38 257 THR A C 1
ATOM 1938 O O . THR A 1 257 ? 30.021 12.916 7.479 1.00 41.38 257 THR A O 1
ATOM 1941 N N . THR A 1 258 ? 28.886 11.533 6.167 1.00 33.25 258 THR A N 1
ATOM 1942 C CA . THR A 1 258 ? 29.057 12.297 4.929 1.00 33.25 258 THR A CA 1
ATOM 1943 C C . THR A 1 258 ? 27.998 11.803 3.948 1.00 33.25 258 THR A C 1
ATOM 1945 O O . THR A 1 258 ? 27.975 10.605 3.663 1.00 33.25 258 THR A O 1
ATOM 1948 N N . PRO A 1 259 ? 27.094 12.658 3.435 1.00 36.31 259 PRO A N 1
ATOM 1949 C CA . PRO A 1 259 ? 26.170 12.233 2.400 1.00 36.31 259 PRO A CA 1
ATOM 1950 C C . PRO A 1 259 ? 26.986 12.014 1.126 1.00 36.31 259 PRO A C 1
ATOM 1952 O O . PRO A 1 259 ? 27.271 12.949 0.380 1.00 36.31 259 PRO A O 1
ATOM 1955 N N . ALA A 1 260 ? 27.402 10.772 0.891 1.00 35.19 260 ALA A N 1
ATOM 1956 C CA . ALA A 1 260 ? 27.811 10.362 -0.436 1.00 35.19 260 ALA A CA 1
ATOM 1957 C C . ALA A 1 260 ? 26.593 10.578 -1.337 1.00 35.19 260 ALA A C 1
ATOM 1959 O O . ALA A 1 260 ? 25.554 9.941 -1.163 1.00 35.19 260 ALA A O 1
ATOM 1960 N N . THR A 1 261 ? 26.708 11.502 -2.284 1.00 37.84 261 THR A N 1
ATOM 1961 C CA . THR A 1 261 ? 25.790 11.648 -3.413 1.00 37.84 261 THR A CA 1
ATOM 1962 C C . THR A 1 261 ? 25.954 10.424 -4.315 1.00 37.84 261 THR A C 1
ATOM 1964 O O . THR A 1 261 ? 26.463 10.491 -5.429 1.00 37.84 261 THR A O 1
ATOM 1967 N N . THR A 1 262 ? 25.547 9.250 -3.833 1.00 39.59 262 THR A N 1
ATOM 1968 C CA . THR A 1 262 ? 25.230 8.141 -4.720 1.00 39.59 262 THR A CA 1
ATOM 1969 C C . THR A 1 262 ? 23.899 8.508 -5.343 1.00 39.59 262 THR A C 1
ATOM 1971 O O . THR A 1 262 ? 22.848 8.290 -4.742 1.00 39.59 262 THR A O 1
ATOM 1974 N N . ASN A 1 263 ? 23.955 9.140 -6.515 1.00 40.97 263 ASN A N 1
ATOM 1975 C CA . ASN A 1 263 ? 22.794 9.296 -7.375 1.00 40.97 263 ASN A CA 1
ATOM 1976 C C . ASN A 1 263 ? 22.118 7.923 -7.464 1.00 40.97 263 ASN A C 1
ATOM 1978 O O . ASN A 1 263 ? 22.685 6.991 -8.041 1.00 40.97 263 ASN A O 1
ATOM 1982 N N . ALA A 1 264 ? 20.945 7.775 -6.843 1.00 39.50 264 ALA A N 1
ATOM 1983 C CA . ALA A 1 264 ? 20.080 6.647 -7.138 1.00 39.50 264 ALA A CA 1
ATOM 1984 C C . ALA A 1 264 ? 19.924 6.619 -8.667 1.00 39.50 264 ALA A C 1
ATOM 1986 O O . ALA A 1 264 ? 19.741 7.689 -9.261 1.00 39.50 264 ALA A O 1
ATOM 1987 N N . PRO A 1 265 ? 20.082 5.461 -9.334 1.00 44.22 265 PRO A N 1
ATOM 1988 C CA . PRO A 1 265 ? 19.936 5.428 -10.778 1.00 44.22 265 PRO A CA 1
ATOM 1989 C C . PRO A 1 265 ? 18.564 6.000 -11.129 1.00 44.22 265 PRO A C 1
ATOM 1991 O O . PRO A 1 265 ? 17.569 5.678 -10.474 1.00 44.22 265 PRO A O 1
ATOM 1994 N N . ALA A 1 266 ? 18.523 6.866 -12.142 1.00 48.72 266 ALA A N 1
ATOM 1995 C CA . ALA A 1 266 ? 17.270 7.337 -12.700 1.00 48.72 266 ALA A CA 1
ATOM 1996 C C . ALA A 1 266 ? 16.452 6.102 -13.097 1.00 48.72 266 ALA A C 1
ATOM 1998 O O . ALA A 1 266 ? 16.801 5.391 -14.042 1.00 48.72 266 ALA A O 1
ATOM 1999 N N . SER A 1 267 ? 15.401 5.810 -12.332 1.00 46.56 267 SER A N 1
ATOM 2000 C CA . SER A 1 267 ? 14.436 4.789 -12.715 1.00 46.56 267 SER A CA 1
ATOM 2001 C C . SER A 1 267 ? 13.776 5.298 -13.986 1.00 46.56 267 SER A C 1
ATOM 2003 O O . SER A 1 267 ? 13.107 6.328 -13.972 1.00 46.56 267 SER A O 1
ATOM 2005 N N . SER A 1 268 ? 14.041 4.636 -15.108 1.00 53.72 268 SER A N 1
ATOM 2006 C CA . SER A 1 268 ? 13.397 4.986 -16.369 1.00 53.72 268 SER A CA 1
ATOM 2007 C C . SER A 1 268 ? 12.067 4.255 -16.421 1.00 53.72 268 SER A C 1
ATOM 2009 O O . SER A 1 268 ? 12.046 3.028 -16.460 1.00 53.72 268 SER A O 1
ATOM 2011 N N . THR A 1 269 ? 10.966 5.003 -16.396 1.00 52.72 269 THR A N 1
ATOM 2012 C CA . THR A 1 269 ? 9.649 4.453 -16.716 1.00 52.72 269 THR A CA 1
ATOM 2013 C C . THR A 1 269 ? 9.586 4.259 -18.220 1.00 52.72 269 THR A C 1
ATOM 2015 O O . THR A 1 269 ? 9.514 5.228 -18.975 1.00 52.72 269 THR A O 1
ATOM 2018 N N . LEU A 1 270 ? 9.626 3.009 -18.666 1.00 56.75 270 LEU A N 1
ATOM 2019 C CA . LEU A 1 270 ? 9.377 2.679 -20.062 1.00 56.75 270 LEU A CA 1
ATOM 2020 C C . LEU A 1 270 ? 7.933 2.245 -20.249 1.00 56.75 270 LEU A C 1
ATOM 2022 O O . LEU A 1 270 ? 7.399 1.472 -19.458 1.00 56.75 270 LEU A O 1
ATOM 2026 N N . ILE A 1 271 ? 7.335 2.732 -21.335 1.00 56.78 271 ILE A N 1
ATOM 2027 C CA . ILE A 1 271 ? 6.030 2.288 -21.802 1.00 56.78 271 ILE A CA 1
ATOM 2028 C C . ILE A 1 271 ? 6.257 1.187 -22.831 1.00 56.78 271 ILE A C 1
ATOM 2030 O O . ILE A 1 271 ? 6.751 1.437 -23.932 1.00 56.78 271 ILE A O 1
ATOM 2034 N N . ALA A 1 272 ? 5.903 -0.043 -22.471 1.00 58.88 272 ALA A N 1
ATOM 2035 C CA . ALA A 1 272 ? 5.972 -1.173 -23.389 1.00 58.88 272 ALA A CA 1
ATOM 2036 C C . ALA A 1 272 ? 4.577 -1.492 -23.945 1.00 58.88 272 ALA A C 1
ATOM 2038 O O . ALA A 1 272 ? 3.610 -1.536 -23.185 1.00 58.88 272 ALA A O 1
ATOM 2039 N N . ARG A 1 273 ? 4.481 -1.718 -25.266 1.00 63.53 273 ARG A N 1
ATOM 2040 C CA . ARG A 1 273 ? 3.235 -2.144 -25.928 1.00 63.53 273 ARG A CA 1
ATOM 2041 C C . ARG A 1 273 ? 3.182 -3.651 -26.088 1.00 63.53 273 ARG A C 1
ATOM 2043 O O . ARG A 1 273 ? 4.206 -4.214 -26.450 1.00 63.53 273 ARG A O 1
ATOM 2050 N N . GLY A 1 274 ? 2.016 -4.280 -25.989 1.00 59.22 274 GLY A N 1
ATOM 2051 C CA . GLY A 1 274 ? 1.810 -5.596 -26.604 1.00 59.22 274 GLY A CA 1
ATOM 2052 C C . GLY A 1 274 ? 0.391 -6.149 -26.466 1.00 59.22 274 GLY A C 1
ATOM 2053 O O . GLY A 1 274 ? -0.476 -5.446 -25.964 1.00 59.22 274 GLY A O 1
ATOM 2054 N N . SER A 1 275 ? 0.166 -7.371 -26.964 1.00 59.69 275 SER A N 1
ATOM 2055 C CA . SER A 1 275 ? -1.150 -8.036 -27.043 1.00 59.69 275 SER A CA 1
ATOM 2056 C C . SER A 1 275 ? -1.230 -9.258 -26.136 1.00 59.69 275 SER A C 1
ATOM 2058 O O . SER A 1 275 ? -0.252 -9.981 -25.994 1.00 59.69 275 SER A O 1
ATOM 2060 N N . THR A 1 276 ? -2.388 -9.487 -25.517 1.00 59.72 276 THR A N 1
ATOM 2061 C CA . THR A 1 276 ? -2.665 -10.629 -24.624 1.00 59.72 276 THR A CA 1
ATOM 2062 C C . THR A 1 276 ? -3.637 -11.638 -25.256 1.00 59.72 276 THR A C 1
ATOM 2064 O O . THR A 1 276 ? -4.357 -12.352 -24.544 1.00 59.72 276 THR A O 1
ATOM 2067 N N . SER A 1 277 ? -3.698 -11.685 -26.592 1.00 58.94 277 SER A N 1
ATOM 2068 C CA . SER A 1 277 ? -4.654 -12.523 -27.321 1.00 58.94 277 SER A CA 1
ATOM 2069 C C . SER A 1 277 ? -4.303 -14.018 -27.348 1.00 58.94 277 SER A C 1
ATOM 2071 O O . SER A 1 277 ? -3.128 -14.386 -27.421 1.00 58.94 277 SER A O 1
ATOM 2073 N N . PRO A 1 278 ? -5.317 -14.909 -27.318 1.00 57.69 278 PRO A N 1
ATOM 2074 C CA . PRO A 1 278 ? -5.120 -16.354 -27.473 1.00 57.69 278 PRO A CA 1
ATOM 2075 C C . PRO A 1 278 ? -4.428 -16.698 -28.808 1.00 57.69 278 PRO A C 1
ATOM 2077 O O . PRO A 1 278 ? -4.574 -15.946 -29.771 1.00 57.69 278 PRO A O 1
ATOM 2080 N N . PRO A 1 279 ? -3.721 -17.841 -28.935 1.00 51.03 279 PRO A N 1
ATOM 2081 C CA . PRO A 1 279 ? -3.666 -18.990 -28.021 1.00 51.03 279 PRO A CA 1
ATOM 2082 C C . PRO A 1 279 ? -2.526 -18.943 -26.993 1.00 51.03 279 PRO A C 1
ATOM 2084 O O . PRO A 1 279 ? -2.328 -19.902 -26.251 1.00 51.03 279 PRO A O 1
ATOM 2087 N N . ALA A 1 280 ? -1.758 -17.859 -26.935 1.00 45.66 280 ALA A N 1
ATOM 2088 C CA . ALA A 1 280 ? -0.618 -17.766 -26.042 1.00 45.66 280 ALA A CA 1
ATOM 2089 C C . ALA A 1 280 ? -0.856 -16.628 -25.050 1.00 45.66 280 ALA A C 1
ATOM 2091 O O . ALA A 1 280 ? -0.993 -15.482 -25.457 1.00 45.66 280 ALA A O 1
ATOM 2092 N N . ASN A 1 281 ? -0.848 -16.927 -23.747 1.00 56.59 281 ASN A N 1
ATOM 2093 C CA . ASN A 1 281 ? -0.600 -15.943 -22.686 1.00 56.59 281 ASN A CA 1
ATOM 2094 C C . ASN A 1 281 ? 0.797 -15.332 -22.903 1.00 56.59 281 ASN A C 1
ATOM 2096 O O . ASN A 1 281 ? 1.763 -15.666 -22.219 1.00 56.59 281 ASN A O 1
ATOM 2100 N N . THR A 1 282 ? 0.979 -14.545 -23.952 1.00 57.09 282 THR A N 1
ATOM 2101 C CA . THR A 1 282 ? 2.269 -14.068 -24.430 1.00 57.09 282 THR A CA 1
ATOM 2102 C C . THR A 1 282 ? 2.063 -12.697 -25.016 1.00 57.09 282 THR A C 1
ATOM 2104 O O . THR A 1 282 ? 1.301 -12.523 -25.958 1.00 57.09 282 THR A O 1
ATOM 2107 N N . VAL A 1 283 ? 2.796 -11.743 -24.467 1.00 59.03 283 VAL A N 1
ATOM 2108 C CA . VAL A 1 283 ? 2.841 -10.382 -24.961 1.00 59.03 283 VAL A CA 1
ATOM 2109 C C . VAL A 1 283 ? 4.013 -10.266 -25.923 1.00 59.03 283 VAL A C 1
ATOM 2111 O O . VAL A 1 283 ? 5.162 -10.525 -25.569 1.00 59.03 283 VAL A O 1
ATOM 2114 N N . ARG A 1 284 ? 3.727 -9.881 -27.172 1.00 60.09 284 ARG A N 1
ATOM 2115 C CA . ARG A 1 284 ? 4.763 -9.412 -28.099 1.00 60.09 284 ARG A CA 1
ATOM 2116 C C . ARG A 1 284 ? 5.026 -7.943 -27.832 1.00 60.09 284 ARG A C 1
ATOM 2118 O O . ARG A 1 284 ? 4.214 -7.096 -28.198 1.00 60.09 284 ARG A O 1
ATOM 2125 N N . LEU A 1 285 ? 6.165 -7.668 -27.207 1.00 57.28 285 LEU A N 1
ATOM 2126 C CA . LEU A 1 285 ? 6.556 -6.308 -26.901 1.00 57.28 285 LEU A CA 1
ATOM 2127 C C . LEU A 1 285 ? 7.093 -5.561 -28.117 1.00 57.28 285 LEU A C 1
ATOM 2129 O O . LEU A 1 285 ? 7.774 -6.121 -28.974 1.00 57.28 285 LEU A O 1
ATOM 2133 N N . SER A 1 286 ? 6.843 -4.259 -28.175 1.00 56.00 286 SER A N 1
ATOM 2134 C CA . SER A 1 286 ? 7.748 -3.355 -28.891 1.00 56.00 286 SER A CA 1
ATOM 2135 C C . SER A 1 286 ? 8.008 -2.136 -28.040 1.00 56.00 286 SER A C 1
ATOM 2137 O O . SER A 1 286 ? 7.093 -1.407 -27.665 1.00 56.00 286 SER A O 1
ATOM 2139 N N . MET A 1 287 ? 9.273 -1.945 -27.718 1.00 54.38 287 MET A N 1
ATOM 2140 C CA . MET A 1 287 ? 9.718 -0.818 -26.927 1.00 54.38 287 MET A CA 1
ATOM 2141 C C . MET A 1 287 ? 9.998 0.347 -27.870 1.00 54.38 287 MET A C 1
ATOM 2143 O O . MET A 1 287 ? 10.810 0.230 -28.786 1.00 54.38 287 MET A O 1
ATOM 2147 N N . THR A 1 288 ? 9.324 1.468 -27.652 1.00 49.88 288 THR A N 1
ATOM 2148 C CA . THR A 1 288 ? 9.839 2.769 -28.077 1.00 49.88 288 THR A CA 1
ATOM 2149 C C . THR A 1 288 ? 10.626 3.323 -26.893 1.00 49.88 288 THR A C 1
ATOM 2151 O O . THR A 1 288 ? 10.008 3.562 -25.853 1.00 49.88 288 THR A O 1
ATOM 2154 N N . PRO A 1 289 ? 11.958 3.482 -26.982 1.00 40.78 289 PRO A N 1
ATOM 2155 C CA . PRO A 1 289 ? 12.713 4.100 -25.900 1.00 40.78 289 PRO A CA 1
ATOM 2156 C C . PRO A 1 289 ? 12.151 5.501 -25.641 1.0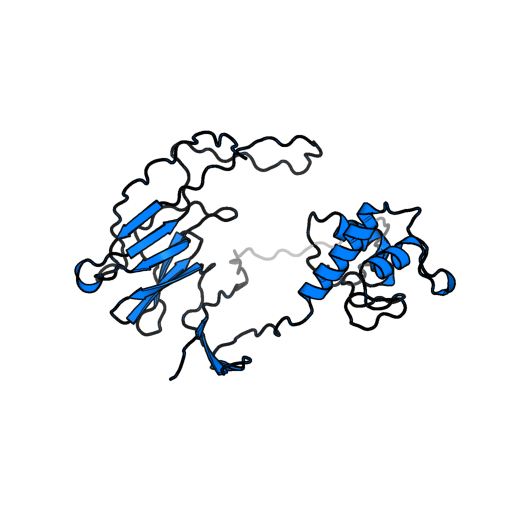0 40.78 289 PRO A C 1
ATOM 2158 O O . PRO A 1 289 ? 11.969 6.282 -26.577 1.00 40.78 289 PRO A O 1
ATOM 2161 N N . SER A 1 290 ? 11.844 5.804 -24.378 1.00 37.78 290 SER A N 1
ATOM 2162 C CA . SER A 1 290 ? 11.530 7.177 -23.980 1.00 37.78 290 SER A CA 1
ATOM 2163 C C . SER A 1 290 ? 12.752 8.046 -24.295 1.00 37.78 290 SER A C 1
ATOM 2165 O O . SER A 1 290 ? 13.872 7.603 -24.016 1.00 37.78 290 SER A O 1
ATOM 2167 N N . PRO A 1 291 ? 12.600 9.253 -24.873 1.00 30.20 291 PRO A N 1
ATOM 2168 C CA . PRO A 1 291 ? 13.728 10.161 -25.005 1.00 30.20 291 PRO A CA 1
ATOM 2169 C C . PRO A 1 291 ? 14.302 10.383 -23.607 1.00 30.20 291 PRO A C 1
ATOM 2171 O O . PRO A 1 291 ? 13.575 10.727 -22.673 1.00 30.20 291 PRO A O 1
ATOM 2174 N N . SER A 1 292 ? 15.596 10.111 -23.452 1.00 36.19 292 SER A N 1
ATOM 2175 C CA . SER A 1 292 ? 16.331 10.375 -22.224 1.00 36.19 292 SER A CA 1
ATOM 2176 C C . SER A 1 292 ? 16.055 11.814 -21.802 1.00 36.19 292 SER A C 1
ATOM 2178 O O . SER A 1 292 ? 16.407 12.740 -22.539 1.00 36.19 292 SER A O 1
ATOM 2180 N N . VAL A 1 293 ? 15.433 12.018 -20.639 1.00 30.83 293 VAL A N 1
ATOM 2181 C CA . VAL A 1 293 ? 15.419 13.342 -20.020 1.00 30.83 293 VAL A CA 1
ATOM 2182 C C . VAL A 1 293 ? 16.864 13.604 -19.613 1.00 30.83 293 VAL A C 1
ATOM 2184 O O . VAL A 1 293 ? 17.344 13.108 -18.597 1.00 30.83 293 VAL A O 1
ATOM 2187 N N . SER A 1 294 ? 17.593 14.300 -20.486 1.00 27.00 294 SER A N 1
ATOM 2188 C CA . SER A 1 294 ? 18.884 14.883 -20.155 1.00 27.00 294 SER A CA 1
ATOM 2189 C C . SER A 1 294 ? 18.674 15.732 -18.908 1.00 27.00 294 SER A C 1
ATOM 2191 O O . SER A 1 294 ? 17.753 16.550 -18.865 1.00 27.00 294 SER A O 1
ATOM 2193 N N . SER A 1 295 ? 19.489 15.504 -17.881 1.00 32.69 295 SER A N 1
ATOM 2194 C CA . SER A 1 295 ? 19.556 16.350 -16.697 1.00 32.69 295 SER A CA 1
ATOM 2195 C C . SER A 1 295 ? 20.017 17.750 -17.112 1.00 32.69 295 SER A C 1
ATOM 2197 O O . SER A 1 295 ? 21.201 18.075 -17.046 1.00 32.69 295 SER A O 1
ATOM 2199 N N . SER A 1 296 ? 19.084 18.565 -17.595 1.00 27.61 296 SER A N 1
ATOM 2200 C CA . SER A 1 296 ? 19.278 19.990 -17.799 1.00 27.61 296 SER A CA 1
ATOM 2201 C C . SER A 1 296 ? 19.021 20.675 -16.468 1.00 27.61 296 SER A C 1
ATOM 2203 O O . SER A 1 296 ? 17.915 20.641 -15.935 1.00 27.61 296 SER A O 1
ATOM 2205 N N . THR A 1 297 ? 20.086 21.264 -15.945 1.00 30.42 297 THR A N 1
ATOM 2206 C CA . THR A 1 297 ? 20.184 22.167 -14.804 1.00 30.42 297 THR A CA 1
ATOM 2207 C C . THR A 1 297 ? 18.894 22.957 -14.560 1.00 30.42 297 THR A C 1
ATOM 2209 O O . THR A 1 297 ? 18.490 23.776 -15.385 1.00 30.42 297 THR A O 1
ATOM 2212 N N . ALA A 1 298 ? 18.262 22.737 -13.406 1.00 26.80 298 ALA A N 1
ATOM 2213 C CA . ALA A 1 298 ? 17.266 23.656 -12.878 1.00 26.80 298 ALA A CA 1
ATOM 2214 C C . ALA A 1 298 ? 17.998 24.929 -12.428 1.00 26.80 298 ALA A C 1
ATOM 2216 O O . ALA A 1 298 ? 18.513 25.012 -11.314 1.00 26.80 298 ALA A O 1
ATOM 2217 N N . THR A 1 299 ? 18.101 25.906 -13.328 1.00 26.17 299 THR A N 1
ATOM 2218 C CA . THR A 1 299 ? 18.417 27.280 -12.947 1.00 26.17 299 THR A CA 1
ATOM 2219 C C . THR A 1 299 ? 17.216 27.831 -12.194 1.00 26.17 299 THR A C 1
ATOM 2221 O O . THR A 1 299 ? 16.122 27.945 -12.739 1.00 26.17 299 THR A O 1
ATOM 2224 N N . SER A 1 300 ? 17.458 28.133 -10.922 1.00 30.42 300 SER A N 1
ATOM 2225 C CA . SER A 1 300 ? 16.571 28.868 -10.030 1.00 30.42 300 SER A CA 1
ATOM 2226 C C . SER A 1 300 ? 16.080 30.156 -10.692 1.00 30.42 300 SER A C 1
ATOM 2228 O O . SER A 1 300 ? 16.894 30.970 -11.130 1.00 30.42 300 SER A O 1
ATOM 2230 N N . LEU A 1 301 ? 14.766 30.351 -10.734 1.00 25.00 301 LEU A N 1
ATOM 2231 C CA . LEU A 1 301 ? 14.148 31.662 -10.875 1.00 25.00 301 LEU A CA 1
ATOM 2232 C C . LEU A 1 301 ? 13.036 31.753 -9.831 1.00 25.00 301 LEU A C 1
ATOM 2234 O O . LEU A 1 301 ? 12.219 30.844 -9.696 1.00 25.00 301 LEU A O 1
ATOM 2238 N N . ILE A 1 302 ? 13.152 32.836 -9.067 1.00 36.28 302 ILE A N 1
ATOM 2239 C CA . ILE A 1 302 ? 12.283 33.340 -8.002 1.00 36.28 302 ILE A CA 1
ATOM 2240 C C . ILE A 1 302 ? 10.839 33.452 -8.495 1.00 36.28 302 ILE A C 1
ATOM 2242 O O . ILE A 1 302 ? 10.662 33.869 -9.663 1.00 36.28 302 ILE A O 1
#

Secondary structure (DSSP, 8-state):
--PPEEE----------PPPPPP----PPPPP-------PPP----PPPPP---TT-HHHHHHHHHTHHHH-TTSS--SSS--SSSS--TT--SHHHHHHHHHH-BGGGTB---TTTS-HHHHHHHHHHHHHHHHTTTTPPPP-S--TT-EEE-SS-EEEEEE---S-SSEEEEEE-TTS-EEEEETTTEEEEEETTEE-SSPPBS------STT-SEEEEEE-TTHHHH--EEEEEEEPPTT--PPPPPPTT--------------EEEEEEE---TT-SB---EE-PPPP----------

Mean predicted aligned error: 18.83 Å

Radius of gyration: 28.6 Å; Cα contacts (8 Å, |Δi|>4): 414; chains: 1; bounding box: 59×82×76 Å

Sequence (302 aa):
MKIRLIVVAAVMLLGPRAMAMQTATPQSPPSPAANPAAPVAAVAGAAAPAGRAGRGNPAATLYTEICAGCHGAAVIAGPRGPSLLDDQWAHGADDESIVKNIREGFPAAGMPPFKESLTDQQIWQMVAYIHLQAGNLKDRPEYVPDPDGQVIKSEKQAFKVEIVARNLETPWALAFLPDGRLLITERPGRLRIVDHGRLLPDPVKGLPKVWEKQDGGLFDVEVHPQYSRNEWIYLSYSETLPGYVPPPPAAADATTTTPATTNAPASSTLIARGSTSPPANTVRLSMTPSPSVSSSTATSLI